Protein AF-A0A1M5UA21-F1 (afdb_monomer)

Mean predicted aligned error: 9.52 Å

Solvent-accessible surface area (backbone atoms only — not comparable to full-atom values): 10397 Å² total; per-residue (Å²): 130,60,75,65,62,56,34,34,47,42,36,53,50,19,53,53,44,30,52,51,17,54,54,45,29,54,56,16,50,50,45,31,53,52,51,43,71,77,32,61,85,93,70,48,60,71,84,58,24,84,15,47,61,53,28,54,53,18,52,53,42,33,53,51,15,54,53,40,31,54,54,16,49,76,72,66,44,67,98,79,66,94,46,72,70,58,56,59,50,51,70,68,36,68,67,51,49,48,49,51,52,52,54,50,50,50,47,46,40,56,64,42,35,68,39,60,48,29,50,53,47,43,54,66,56,52,73,40,90,90,45,45,90,78,56,63,89,63,48,39,59,31,52,41,45,20,52,50,44,32,50,47,47,64,75,68,47,66,89,86,52,87,79,56,62,66,60,41,46,53,51,20,47,55,50,20,54,52,48,48,44,45,41,46,69,72,53,55,40,83,72,130

Secondary structure (DSSP, 8-state):
--HHHHHHHHHHHHHHHHHHHHHHHHHHHHHHHHHHHHS-TTS--GGG-TTHHHHHHHHHHHHHHHHHHHHHHHTT--S----HHHHHHHHH-HHHHHHHHHHHHHHHIIIIIIIIIHHHHHHHHHSSTTTTTTS-TTHHHHHHHHHHHHHHHHHHS-TTS---HHHHHHHHHHHHHHHHHIIIIIS-----

Foldseek 3Di:
DPPQVVLLVLQVVLVVLLVVLVVLLVVLVVQLVVQQVVDDVVPRDSLLGPSPVSNVVSVVSNVVSVVSNVVSVVVPHDDPQPDPVNVVVCCVDPVNVVVVVVVVLVCCLVPPQLHPVLVVVLCVQCVDPPRNVVDDSCVSQLVSQLVSQLVCCVVPPDPPDDRPSVVSNVVSNVVSVVVCCCVCPVSVHPRD

pLDDT: mean 82.36, std 11.08, range [51.75, 96.88]

Radius of gyration: 21.62 Å; Cα contacts (8 Å, |Δi|>4): 152; chains: 1; bounding box: 50×52×58 Å

Organism: NCBI:txid1121316

Sequence (192 aa):
MEKQTLRRADLVMSIVLLSIAVFVFVISLELMIRTLSLTNPANAIWYRSSGLVPMIVSVLLAICSVSLFFKAWNDGARFDFFTKEKIAYFFTCREFKVAISIIGWL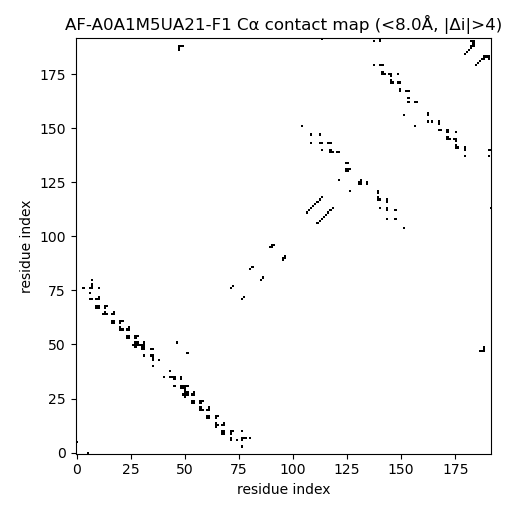AIYIFILLGPMEKIIYDALYNVDGISWIIPYYLPYILMTFIFLFVFMIVFSDRGKRKNWITSAIISLSVSLIVAYLFGDVAMIILP

Structure (mmCIF, N/CA/C/O backbone):
data_AF-A0A1M5UA21-F1
#
_entry.id   AF-A0A1M5UA21-F1
#
loop_
_atom_site.group_PDB
_atom_site.id
_atom_site.type_symbol
_atom_site.label_atom_id
_atom_site.label_alt_id
_atom_site.label_comp_id
_atom_site.label_asym_id
_atom_site.label_entity_id
_atom_site.label_seq_id
_atom_site.pdbx_PDB_ins_code
_atom_site.Cartn_x
_atom_site.Cartn_y
_atom_site.Cartn_z
_atom_site.occupancy
_atom_site.B_iso_or_equiv
_atom_site.auth_seq_id
_atom_site.auth_comp_id
_atom_site.auth_asym_id
_atom_site.auth_atom_id
_atom_site.pdbx_PDB_model_num
ATOM 1 N N . MET A 1 1 ? -12.892 10.805 26.387 1.00 52.22 1 MET A N 1
ATOM 2 C CA . MET A 1 1 ? -13.931 9.878 25.884 1.00 52.22 1 MET A CA 1
ATOM 3 C C . MET A 1 1 ? -14.272 8.892 26.984 1.00 52.22 1 MET A C 1
ATOM 5 O O . MET A 1 1 ? -13.370 8.440 27.678 1.00 52.22 1 MET A O 1
ATOM 9 N N . GLU A 1 2 ? -15.551 8.596 27.177 1.00 56.19 2 GLU A N 1
ATOM 10 C CA . GLU A 1 2 ? -16.020 7.629 28.172 1.00 56.19 2 GLU A CA 1
ATOM 11 C C . GLU A 1 2 ? -15.550 6.209 27.792 1.00 56.19 2 GLU A C 1
ATOM 13 O O . GLU A 1 2 ? -15.669 5.813 26.635 1.00 56.19 2 GLU A O 1
ATOM 18 N N . LYS A 1 3 ? -14.986 5.425 28.727 1.00 61.75 3 LYS A N 1
ATOM 19 C CA . LYS A 1 3 ? -14.372 4.106 28.421 1.00 61.75 3 LYS A CA 1
ATOM 20 C C . LYS A 1 3 ? -15.308 3.153 27.664 1.00 61.75 3 LYS A C 1
ATOM 22 O O . LYS A 1 3 ? -14.843 2.334 26.876 1.00 61.75 3 LYS A O 1
ATOM 27 N N . GLN 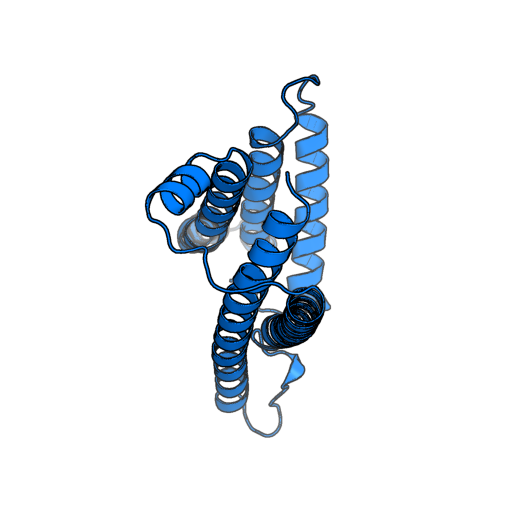A 1 4 ? -16.617 3.264 27.887 1.00 64.88 4 GLN A N 1
ATOM 28 C CA . GLN A 1 4 ? -17.608 2.456 27.183 1.00 64.88 4 GLN A CA 1
ATOM 29 C C . GLN A 1 4 ? -17.695 2.808 25.692 1.00 64.88 4 GLN A C 1
ATOM 31 O O . GLN A 1 4 ? -17.738 1.901 24.865 1.00 64.88 4 GLN A O 1
ATOM 36 N N . THR A 1 5 ? -17.682 4.089 25.312 1.00 67.50 5 THR A N 1
ATOM 37 C CA . THR A 1 5 ? -17.812 4.481 23.897 1.00 67.50 5 THR A CA 1
ATOM 38 C C . THR A 1 5 ? -16.608 4.046 23.066 1.00 67.50 5 THR A C 1
ATOM 40 O O . THR A 1 5 ? -16.788 3.644 21.919 1.00 67.50 5 THR A O 1
ATOM 43 N N . LEU A 1 6 ? -15.415 4.017 23.669 1.00 70.88 6 LEU A N 1
ATOM 44 C CA . LEU A 1 6 ? -14.194 3.502 23.043 1.00 70.88 6 LEU A CA 1
ATOM 45 C C . LEU A 1 6 ? -14.321 2.010 22.672 1.00 70.88 6 LEU A C 1
ATOM 47 O O . LEU A 1 6 ? -14.096 1.628 21.532 1.00 70.88 6 LEU A O 1
ATOM 51 N N . ARG A 1 7 ? -14.788 1.175 23.607 1.00 78.94 7 ARG A N 1
ATOM 52 C CA . ARG A 1 7 ? -14.934 -0.284 23.412 1.00 78.94 7 ARG A CA 1
ATOM 53 C C . ARG A 1 7 ? -15.979 -0.646 22.363 1.00 78.94 7 ARG A C 1
ATOM 55 O O . ARG A 1 7 ? -15.851 -1.624 21.637 1.00 78.94 7 ARG A O 1
ATOM 62 N N . ARG A 1 8 ? -17.044 0.151 22.290 1.00 77.38 8 ARG A N 1
ATOM 63 C CA . ARG A 1 8 ? -18.091 -0.010 21.278 1.00 77.38 8 ARG A CA 1
ATOM 64 C C . ARG A 1 8 ? -17.584 0.363 19.879 1.00 77.38 8 ARG A C 1
ATOM 66 O O . ARG A 1 8 ? -17.954 -0.305 18.918 1.00 77.38 8 ARG A O 1
ATOM 73 N N . ALA A 1 9 ? -16.707 1.363 19.768 1.00 80.12 9 ALA A N 1
ATOM 74 C CA . ALA A 1 9 ? -16.030 1.676 18.511 1.00 80.12 9 ALA A CA 1
ATOM 75 C C . ALA A 1 9 ? -15.099 0.534 18.066 1.00 80.12 9 ALA A C 1
ATOM 77 O O . ALA A 1 9 ? -15.143 0.160 16.897 1.00 80.12 9 ALA A O 1
ATOM 78 N N . ASP A 1 10 ? -14.351 -0.082 18.990 1.00 83.31 10 ASP A N 1
ATOM 79 C CA . ASP A 1 10 ? -13.506 -1.250 18.691 1.00 83.31 10 ASP A CA 1
ATOM 80 C C . ASP A 1 10 ? -14.324 -2.428 18.135 1.00 83.31 10 ASP A C 1
ATOM 82 O O . ASP A 1 10 ? -13.906 -3.073 17.173 1.00 83.31 10 ASP A O 1
ATOM 86 N N . LEU A 1 11 ? -15.528 -2.669 18.675 1.00 86.69 11 LEU A N 1
ATOM 87 C CA . LEU A 1 11 ? -16.436 -3.704 18.172 1.00 86.69 11 LEU A CA 1
ATOM 88 C C . LEU A 1 11 ? -16.837 -3.444 16.710 1.00 86.69 11 LEU A C 1
ATOM 90 O O . LEU A 1 11 ? -16.730 -4.336 15.872 1.00 86.69 11 LEU A O 1
ATOM 94 N N . VAL A 1 12 ? -17.254 -2.221 16.375 1.00 85.50 12 VAL A N 1
ATOM 95 C CA . VAL A 1 12 ? -17.625 -1.864 14.993 1.00 85.50 12 VAL A CA 1
ATOM 96 C C . VAL A 1 12 ? -16.411 -1.939 14.068 1.00 85.50 12 VAL A C 1
ATOM 98 O O . VAL A 1 12 ? -16.493 -2.535 12.994 1.00 85.50 12 VAL A O 1
ATOM 101 N N . MET A 1 13 ? -15.271 -1.397 14.500 1.00 86.62 13 MET A N 1
ATOM 102 C CA . MET A 1 13 ? -14.029 -1.441 13.733 1.00 86.62 13 MET A CA 1
ATOM 103 C C . MET A 1 13 ? -13.585 -2.874 13.456 1.00 86.62 13 MET A C 1
ATOM 105 O O . MET A 1 13 ? -13.162 -3.154 12.343 1.00 86.62 13 MET A O 1
ATOM 109 N N . SER A 1 14 ? -13.749 -3.797 14.405 1.00 92.06 14 SER A N 1
ATOM 110 C CA . SER A 1 14 ? -13.437 -5.212 14.191 1.00 92.06 14 SER A CA 1
ATOM 111 C C . SER A 1 14 ? -14.354 -5.897 13.168 1.00 92.06 14 SER A C 1
ATOM 113 O O . SER A 1 14 ? -13.934 -6.809 12.466 1.00 92.06 14 SER A O 1
ATOM 115 N N . ILE A 1 15 ? -15.599 -5.459 12.999 1.00 91.38 15 ILE A N 1
ATOM 116 C CA . ILE A 1 15 ? -16.470 -6.022 11.955 1.00 91.38 15 ILE A CA 1
ATOM 117 C C . ILE A 1 15 ? -16.074 -5.473 10.586 1.00 91.38 15 ILE A C 1
ATOM 119 O O . ILE A 1 15 ? -15.963 -6.227 9.617 1.00 91.38 15 ILE A O 1
ATOM 123 N N . VAL A 1 16 ? -15.822 -4.164 10.510 1.00 90.75 16 VAL A N 1
ATOM 124 C CA . VAL A 1 16 ? -15.380 -3.503 9.275 1.00 90.75 16 VAL A CA 1
ATOM 125 C C . VAL A 1 16 ? -14.036 -4.072 8.822 1.00 90.75 16 VAL A C 1
ATOM 127 O O . VAL A 1 16 ? -13.888 -4.454 7.663 1.00 90.75 16 VAL A O 1
ATOM 130 N N . LEU A 1 17 ? -13.077 -4.188 9.741 1.00 93.38 17 LEU A N 1
ATOM 131 C CA . LEU A 1 17 ? -11.742 -4.704 9.461 1.00 93.38 17 LEU A CA 1
ATOM 132 C C . LEU A 1 17 ? -11.793 -6.174 9.025 1.00 93.38 17 LEU A C 1
ATOM 134 O O . LEU A 1 17 ? -11.130 -6.530 8.054 1.00 93.38 17 LEU A O 1
ATOM 138 N N . LEU A 1 18 ? -12.626 -7.006 9.663 1.00 96.19 18 LEU A N 1
ATOM 139 C CA . LEU A 1 18 ? -12.818 -8.402 9.261 1.00 96.19 18 LEU A CA 1
ATOM 140 C C . LEU A 1 18 ? -13.425 -8.501 7.856 1.00 96.19 18 LEU A C 1
ATOM 142 O O . LEU A 1 18 ? -12.961 -9.297 7.046 1.00 96.19 18 LEU A O 1
ATOM 146 N N . SER A 1 19 ? -14.418 -7.664 7.547 1.00 94.81 19 SER A N 1
ATOM 147 C CA . SER A 1 19 ? -15.047 -7.626 6.220 1.00 94.81 19 SER A CA 1
ATOM 148 C C . SER A 1 19 ? -14.039 -7.249 5.130 1.00 94.81 19 SER A C 1
ATOM 150 O O . SER A 1 19 ? -13.968 -7.912 4.097 1.00 94.81 19 SER A O 1
ATOM 152 N N . ILE A 1 20 ? -13.209 -6.229 5.381 1.00 93.81 20 ILE A N 1
ATOM 153 C CA . ILE A 1 20 ? -12.133 -5.819 4.467 1.00 93.81 20 ILE A CA 1
ATOM 154 C C . ILE A 1 20 ? -11.094 -6.934 4.323 1.00 93.81 20 ILE A C 1
ATOM 156 O O . ILE A 1 20 ? -10.676 -7.234 3.209 1.00 93.81 20 ILE A O 1
ATOM 160 N N . ALA A 1 21 ? -10.694 -7.575 5.423 1.00 96.25 21 ALA A N 1
ATOM 161 C CA . ALA A 1 21 ? -9.727 -8.666 5.401 1.00 96.25 21 ALA A CA 1
ATOM 162 C C . ALA A 1 21 ? -10.217 -9.842 4.543 1.00 96.25 21 ALA A C 1
ATOM 164 O O . ALA A 1 21 ? -9.484 -10.308 3.676 1.00 96.25 21 ALA A O 1
ATOM 165 N N . VAL A 1 22 ? -11.471 -10.271 4.712 1.00 96.88 22 VAL A N 1
ATOM 166 C CA . VAL A 1 22 ? -12.069 -11.337 3.891 1.00 96.88 22 VAL A CA 1
ATOM 167 C C . VAL A 1 22 ? -12.130 -10.928 2.419 1.00 96.88 22 VAL A C 1
ATOM 169 O O . VAL A 1 22 ? -11.744 -11.708 1.553 1.00 96.88 22 VAL A O 1
ATOM 172 N N . PHE A 1 23 ? -12.557 -9.700 2.121 1.00 96.25 23 PHE A N 1
ATOM 173 C CA . PHE A 1 23 ? -12.610 -9.197 0.749 1.00 96.25 23 PHE A CA 1
ATOM 174 C C . PHE A 1 23 ? -11.231 -9.205 0.071 1.00 96.25 23 PHE A C 1
ATOM 176 O O . PHE A 1 23 ? -11.080 -9.737 -1.029 1.00 96.25 23 PHE A O 1
ATOM 183 N N . VAL A 1 24 ? -10.207 -8.677 0.750 1.00 93.81 24 VAL A N 1
ATOM 184 C CA . VAL A 1 24 ? -8.826 -8.679 0.248 1.00 93.81 24 VAL A CA 1
ATOM 185 C C . VAL A 1 24 ? -8.316 -10.107 0.083 1.00 93.81 24 VAL A C 1
ATOM 187 O O . VAL A 1 24 ? -7.697 -10.398 -0.937 1.00 93.81 24 VAL A O 1
ATOM 190 N N . PHE A 1 25 ? -8.602 -11.012 1.022 1.00 96.25 25 PHE A N 1
ATOM 191 C CA . PHE A 1 25 ? -8.208 -12.418 0.926 1.00 96.25 25 PHE A CA 1
ATOM 192 C C . PHE A 1 25 ? -8.762 -13.074 -0.344 1.00 96.25 25 PHE A C 1
ATOM 194 O O . PHE A 1 25 ? -8.010 -13.713 -1.074 1.00 96.25 25 PHE A O 1
ATOM 201 N N . VAL A 1 26 ? -10.049 -12.864 -0.647 1.00 96.06 26 VAL A N 1
ATOM 202 C CA . VAL A 1 26 ? -10.701 -13.427 -1.842 1.00 96.06 26 VAL A CA 1
ATOM 203 C C . VAL A 1 26 ? -10.046 -12.914 -3.125 1.00 96.06 26 VAL A C 1
ATOM 205 O O . VAL A 1 26 ? -9.665 -13.721 -3.970 1.00 96.06 26 VAL A O 1
ATOM 208 N N . ILE A 1 27 ? -9.838 -11.598 -3.248 1.00 93.31 27 ILE A N 1
ATOM 209 C CA . ILE A 1 27 ? -9.165 -11.010 -4.421 1.00 93.31 27 ILE A CA 1
ATOM 210 C C . ILE A 1 27 ? -7.738 -11.548 -4.559 1.00 93.31 27 ILE A C 1
ATOM 212 O O . ILE A 1 27 ? -7.285 -11.889 -5.649 1.00 93.31 27 ILE A O 1
ATOM 216 N N . SER A 1 28 ? -7.020 -11.646 -3.445 1.00 92.62 28 SER A N 1
ATOM 217 C CA . SER A 1 28 ? -5.630 -12.107 -3.422 1.00 92.62 28 SER A CA 1
ATOM 218 C C . SER A 1 28 ? -5.507 -13.575 -3.829 1.00 92.62 28 SER A C 1
ATOM 220 O O . SER A 1 28 ? -4.596 -13.947 -4.571 1.00 92.62 28 SER A O 1
ATOM 222 N N . LEU A 1 29 ? -6.451 -14.403 -3.380 1.00 92.31 29 LEU A N 1
ATOM 223 C CA . LEU A 1 29 ? -6.552 -15.808 -3.748 1.00 92.31 29 LEU A CA 1
ATOM 224 C C . LEU A 1 29 ? -6.882 -15.955 -5.238 1.00 92.31 29 LEU A C 1
ATOM 226 O O . LEU A 1 29 ? -6.257 -16.765 -5.921 1.00 92.31 29 LEU A O 1
ATOM 230 N N . GLU A 1 30 ? -7.782 -15.127 -5.770 1.00 91.12 30 GLU A N 1
ATOM 231 C CA . GLU A 1 30 ? -8.077 -15.091 -7.203 1.00 91.12 30 GLU A CA 1
ATOM 232 C C . GLU A 1 30 ? -6.832 -14.732 -8.036 1.00 91.12 30 GLU A C 1
ATOM 234 O O . GLU A 1 30 ? -6.523 -15.419 -9.012 1.00 91.12 30 GLU A O 1
ATOM 239 N N . LEU A 1 31 ? -6.069 -13.710 -7.631 1.00 86.19 31 LEU A N 1
ATOM 240 C CA . LEU A 1 31 ? -4.809 -13.326 -8.285 1.00 86.19 31 LEU A CA 1
ATOM 241 C C . LEU A 1 31 ? -3.775 -14.460 -8.261 1.00 86.19 31 LEU A C 1
ATOM 243 O O . LEU A 1 31 ? -3.076 -14.698 -9.250 1.00 86.19 31 LEU A O 1
ATOM 247 N N . MET A 1 32 ? -3.700 -15.196 -7.152 1.00 85.75 32 MET A N 1
ATOM 248 C CA . MET A 1 32 ? -2.817 -16.350 -7.033 1.00 85.75 32 MET A CA 1
ATOM 249 C C . MET A 1 32 ? -3.231 -17.486 -7.964 1.00 85.75 32 MET A C 1
ATOM 251 O O . MET A 1 32 ? -2.394 -17.954 -8.734 1.00 85.75 32 MET A O 1
ATOM 255 N N . ILE A 1 33 ? -4.506 -17.877 -7.971 1.00 85.12 33 ILE A N 1
ATOM 256 C CA . ILE A 1 33 ? -5.006 -18.922 -8.874 1.00 85.12 33 ILE A CA 1
ATOM 257 C C . ILE A 1 33 ? -4.769 -18.534 -10.336 1.00 85.12 33 ILE A C 1
ATOM 259 O O . ILE A 1 33 ? -4.281 -19.359 -11.109 1.00 85.12 33 ILE A O 1
ATOM 263 N N . ARG A 1 34 ? -5.032 -17.275 -10.712 1.00 83.12 34 ARG A N 1
ATOM 264 C CA . ARG A 1 34 ? -4.761 -16.767 -12.067 1.00 83.12 34 ARG A CA 1
ATOM 265 C C . ARG A 1 34 ? -3.286 -16.932 -12.439 1.00 83.12 34 ARG A C 1
ATOM 267 O O . ARG A 1 34 ? -2.989 -17.475 -13.501 1.00 83.12 34 ARG A O 1
ATOM 274 N N . THR A 1 35 ? -2.369 -16.560 -11.546 1.00 77.25 35 THR A N 1
ATOM 275 C CA . THR A 1 35 ? -0.919 -16.702 -11.771 1.00 77.25 35 THR A CA 1
ATOM 276 C C . THR A 1 35 ? -0.504 -18.167 -11.963 1.00 77.25 35 THR A C 1
ATOM 278 O O . THR A 1 35 ? 0.272 -18.477 -12.868 1.00 77.25 35 THR A O 1
ATOM 281 N N . LEU A 1 36 ? -1.056 -19.089 -11.165 1.00 77.00 36 LEU A N 1
ATOM 282 C CA . LEU A 1 36 ? -0.793 -20.524 -11.317 1.00 77.00 36 LEU A CA 1
ATOM 283 C C . LEU A 1 36 ? -1.373 -21.083 -12.624 1.00 77.00 36 LEU A C 1
ATOM 285 O O . LEU A 1 36 ? -0.735 -21.918 -13.253 1.00 77.00 36 LEU A O 1
ATOM 289 N N . SER A 1 37 ? -2.552 -20.616 -13.045 1.00 76.06 37 SER A N 1
ATOM 290 C CA . SER A 1 37 ? -3.229 -21.106 -14.256 1.00 76.06 37 SER A CA 1
ATOM 291 C C . SER A 1 37 ? -2.559 -20.675 -15.565 1.00 76.06 37 SER A C 1
ATOM 293 O O . SER A 1 37 ? -2.653 -21.383 -16.562 1.00 76.06 37 SER A O 1
ATOM 295 N N . LEU A 1 38 ? -1.874 -19.527 -15.564 1.00 70.56 38 LEU A N 1
ATOM 296 C CA . LEU A 1 38 ? -1.179 -18.980 -16.735 1.00 70.56 38 LEU A CA 1
ATOM 297 C C . LEU A 1 38 ? 0.233 -19.553 -16.916 1.00 70.56 38 LEU A C 1
ATOM 299 O O . LEU A 1 38 ? 0.859 -19.336 -17.953 1.00 70.56 38 LEU A O 1
ATOM 303 N N . THR A 1 39 ? 0.747 -20.275 -15.920 1.00 65.50 39 THR A N 1
ATOM 304 C CA . THR A 1 39 ? 2.099 -20.833 -15.945 1.00 65.50 39 THR A CA 1
ATOM 305 C C . THR A 1 39 ? 2.040 -22.326 -16.268 1.00 65.50 39 THR A C 1
ATOM 307 O O . THR A 1 39 ? 1.199 -23.044 -15.734 1.00 65.50 39 THR A O 1
ATOM 310 N N . ASN A 1 40 ? 2.948 -22.825 -17.117 1.00 65.56 40 ASN A N 1
ATOM 311 C CA . ASN A 1 40 ? 3.081 -24.268 -17.351 1.00 65.56 40 ASN A CA 1
ATOM 312 C C . ASN A 1 40 ? 3.224 -25.014 -16.006 1.00 65.56 40 ASN A C 1
ATOM 314 O O . ASN A 1 40 ? 4.019 -24.574 -15.171 1.00 65.56 40 ASN A O 1
ATOM 318 N N . PRO A 1 41 ? 2.542 -26.156 -15.794 1.00 63.12 41 PRO A N 1
ATOM 319 C CA . PRO A 1 41 ? 2.494 -26.839 -14.496 1.00 63.12 41 PRO A CA 1
ATOM 320 C C . PRO A 1 41 ? 3.871 -27.273 -13.967 1.00 63.12 41 PRO A C 1
ATOM 322 O O . PRO A 1 41 ? 4.049 -27.400 -12.762 1.00 63.12 41 PRO A O 1
ATOM 325 N N . ALA A 1 42 ? 4.867 -27.434 -14.845 1.00 63.06 42 ALA A N 1
ATOM 326 C CA . ALA A 1 42 ? 6.251 -27.729 -14.465 1.00 63.06 42 ALA A CA 1
ATOM 327 C C . ALA A 1 42 ? 7.012 -26.528 -13.858 1.00 63.06 42 ALA A C 1
ATOM 329 O O . ALA A 1 42 ? 7.973 -26.732 -13.125 1.00 63.06 42 ALA A O 1
ATOM 330 N N . ASN A 1 43 ? 6.580 -25.290 -14.133 1.00 64.44 43 ASN A N 1
ATOM 331 C CA . ASN A 1 43 ? 7.243 -24.046 -13.717 1.00 64.44 43 ASN A CA 1
ATOM 332 C C . ASN A 1 43 ? 6.320 -23.129 -12.892 1.00 64.44 43 ASN A C 1
ATOM 334 O O . ASN A 1 43 ? 6.622 -21.948 -12.718 1.00 64.44 43 ASN A O 1
ATOM 338 N N . ALA A 1 44 ? 5.179 -23.633 -12.412 1.00 66.31 44 ALA A N 1
ATOM 339 C CA . ALA A 1 44 ? 4.209 -22.851 -11.653 1.00 66.31 44 ALA A CA 1
ATOM 340 C C . ALA A 1 44 ? 4.739 -22.546 -10.241 1.00 66.31 44 ALA A C 1
ATOM 342 O O . ALA A 1 44 ? 4.587 -23.326 -9.300 1.00 66.31 44 ALA A O 1
ATOM 343 N N . ILE A 1 45 ? 5.383 -21.389 -10.092 1.00 74.44 45 ILE A N 1
ATOM 344 C CA . ILE A 1 45 ? 5.962 -20.940 -8.826 1.00 74.44 45 ILE A CA 1
ATOM 345 C C . ILE A 1 45 ? 4.924 -20.116 -8.053 1.00 74.44 45 ILE A C 1
ATOM 347 O O . ILE A 1 45 ? 4.778 -18.912 -8.261 1.00 74.44 45 ILE A O 1
ATOM 351 N N . TRP A 1 46 ? 4.215 -20.762 -7.126 1.00 71.62 46 TRP A N 1
ATOM 352 C CA . TRP A 1 46 ? 3.133 -20.140 -6.349 1.00 71.62 46 TRP A CA 1
ATOM 353 C C . TRP A 1 46 ? 3.572 -18.926 -5.517 1.00 71.62 46 TRP A C 1
ATOM 355 O O . TRP A 1 46 ? 2.797 -17.986 -5.338 1.00 71.62 46 TRP A O 1
ATOM 365 N N . TYR A 1 47 ? 4.822 -18.910 -5.045 1.00 74.81 47 TYR A N 1
ATOM 366 C CA . TYR A 1 47 ? 5.333 -17.838 -4.189 1.00 74.81 47 TYR A CA 1
ATOM 367 C C . TYR A 1 47 ? 5.743 -16.565 -4.948 1.00 74.81 47 TYR A C 1
ATOM 369 O O . TYR A 1 47 ? 6.010 -15.551 -4.312 1.00 74.81 47 TYR A O 1
ATOM 377 N N . ARG A 1 48 ? 5.769 -16.588 -6.289 1.00 72.56 48 ARG A N 1
ATOM 378 C CA . ARG A 1 48 ? 5.970 -15.388 -7.129 1.00 72.56 48 ARG A CA 1
ATOM 379 C C . ARG A 1 48 ? 4.669 -14.652 -7.453 1.00 72.56 48 ARG A C 1
ATOM 381 O O . ARG A 1 48 ? 4.687 -13.639 -8.144 1.00 72.56 48 ARG A O 1
ATOM 388 N N . SER A 1 49 ? 3.531 -15.161 -6.984 1.00 79.00 49 SER A N 1
ATOM 389 C CA . SER A 1 49 ? 2.244 -14.501 -7.181 1.00 79.00 49 SER A CA 1
ATOM 390 C C . SER A 1 49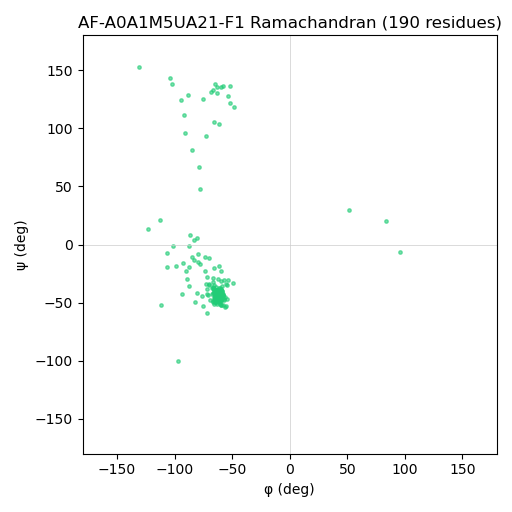 ? 2.205 -13.141 -6.482 1.00 79.00 49 SER A C 1
ATOM 392 O O . SER A 1 49 ? 2.442 -13.047 -5.275 1.00 79.00 49 SER A O 1
ATOM 394 N N . SER A 1 50 ? 1.777 -12.109 -7.212 1.00 78.75 50 SER A N 1
ATOM 395 C CA . SER A 1 50 ? 1.486 -10.779 -6.659 1.00 78.75 50 SER A CA 1
ATOM 396 C C . SER A 1 50 ? 0.366 -10.802 -5.607 1.00 78.75 50 SER A C 1
ATOM 398 O O . SER A 1 50 ? 0.276 -9.897 -4.780 1.00 78.75 50 SER A O 1
ATOM 400 N N . GLY A 1 51 ? -0.452 -11.861 -5.582 1.00 84.81 51 GLY A N 1
ATOM 401 C CA . GLY A 1 51 ? -1.487 -12.089 -4.574 1.00 84.81 51 GLY A CA 1
ATOM 402 C C . GLY A 1 51 ? -0.976 -12.655 -3.243 1.00 84.81 51 GLY A C 1
ATOM 403 O O . GLY A 1 51 ? -1.697 -12.588 -2.251 1.00 84.81 51 GLY A O 1
ATOM 404 N N . LEU A 1 52 ? 0.255 -13.181 -3.160 1.00 85.81 52 LEU A N 1
ATOM 405 C CA . LEU A 1 52 ? 0.752 -13.826 -1.934 1.00 85.81 52 LEU A CA 1
ATOM 406 C C . LEU A 1 52 ? 0.842 -12.849 -0.753 1.00 85.81 52 LEU A C 1
ATOM 408 O O . LEU A 1 52 ? 0.332 -13.136 0.330 1.00 85.81 52 LEU A O 1
ATOM 412 N N . VAL A 1 53 ? 1.491 -11.698 -0.952 1.00 86.50 53 VA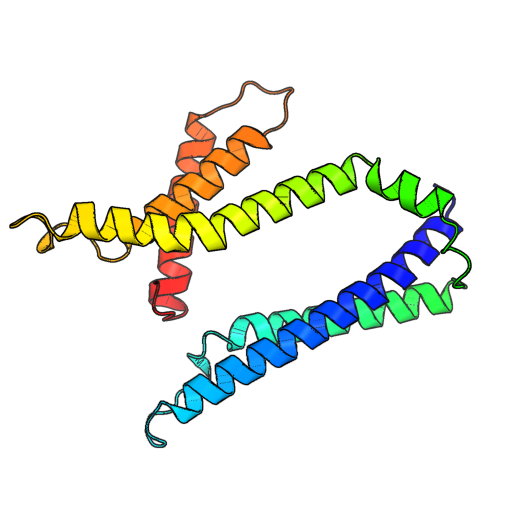L A N 1
ATOM 413 C CA . VAL A 1 53 ? 1.706 -10.717 0.123 1.00 86.50 53 VAL A CA 1
ATOM 414 C C . VAL A 1 53 ? 0.372 -10.151 0.632 1.00 86.50 53 VAL A C 1
ATOM 416 O O . VAL A 1 53 ? 0.141 -10.211 1.844 1.00 86.50 53 VAL A O 1
ATOM 419 N N . PRO A 1 54 ? -0.549 -9.682 -0.235 1.00 89.75 54 PRO A N 1
ATOM 420 C CA . PRO A 1 54 ? -1.871 -9.240 0.205 1.00 89.75 54 PRO A CA 1
ATOM 421 C C . PRO A 1 54 ? -2.667 -10.334 0.930 1.00 89.75 54 PRO A C 1
ATOM 423 O O . PRO A 1 54 ? -3.327 -10.047 1.930 1.00 89.75 54 PRO A O 1
ATOM 426 N N . MET A 1 55 ? -2.537 -11.597 0.507 1.00 92.00 55 MET A N 1
ATOM 427 C CA . MET A 1 55 ? -3.167 -12.729 1.187 1.00 92.00 55 MET A CA 1
ATOM 428 C C . MET A 1 55 ? -2.636 -12.893 2.618 1.00 92.00 55 MET A C 1
ATOM 430 O O . MET A 1 55 ? -3.431 -12.944 3.555 1.00 92.00 55 MET A O 1
ATOM 434 N N . ILE A 1 56 ? -1.314 -12.898 2.825 1.00 91.38 56 ILE A N 1
ATOM 435 C CA . ILE A 1 56 ? -0.714 -13.008 4.169 1.00 91.38 56 ILE A CA 1
ATOM 436 C C . ILE A 1 56 ? -1.168 -11.850 5.065 1.00 91.38 56 ILE A C 1
ATOM 438 O O . ILE A 1 56 ? -1.611 -12.073 6.193 1.00 91.38 56 ILE A O 1
ATOM 442 N N . VAL A 1 57 ? -1.108 -10.615 4.557 1.00 91.81 57 VAL A N 1
ATOM 443 C CA . VAL A 1 57 ? -1.540 -9.422 5.302 1.00 91.81 57 VAL A CA 1
ATOM 444 C C . VAL A 1 57 ? -3.017 -9.525 5.681 1.00 91.81 57 VAL A C 1
ATOM 446 O O . VAL A 1 57 ? -3.376 -9.230 6.820 1.00 91.81 57 VAL A O 1
ATOM 449 N N . SER A 1 58 ? -3.874 -9.997 4.775 1.00 95.88 58 SER A N 1
ATOM 450 C CA . SER A 1 58 ? -5.302 -10.164 5.055 1.00 95.88 58 SER A CA 1
ATOM 451 C C . SER A 1 58 ? -5.582 -11.196 6.156 1.00 95.88 58 SER A C 1
ATOM 453 O O . SER A 1 58 ? -6.432 -10.951 7.009 1.00 95.88 58 SER A O 1
ATOM 455 N N . VAL A 1 59 ? -4.814 -12.291 6.228 1.00 96.00 59 VAL A N 1
ATOM 456 C CA . VAL A 1 59 ? -4.919 -13.281 7.317 1.00 96.00 59 VAL A CA 1
ATOM 457 C C . VAL A 1 59 ? -4.516 -12.666 8.657 1.00 96.00 59 VAL A C 1
ATOM 459 O O . VAL A 1 59 ? -5.232 -12.817 9.646 1.00 96.00 59 VAL A O 1
ATOM 462 N N . LEU A 1 60 ? -3.407 -11.923 8.699 1.00 95.81 60 LEU A N 1
ATOM 463 C CA . LEU A 1 60 ? -2.969 -11.230 9.916 1.00 95.81 60 LEU A CA 1
ATOM 464 C C . LEU A 1 60 ? -3.995 -10.184 10.376 1.00 95.81 60 LEU A C 1
ATOM 466 O O . LEU A 1 60 ? -4.287 -10.087 11.571 1.00 95.81 60 LEU A O 1
ATOM 470 N N . LEU A 1 61 ? -4.586 -9.440 9.436 1.00 94.31 61 LEU A N 1
ATOM 471 C CA . LEU A 1 61 ? -5.667 -8.501 9.728 1.00 94.31 61 LEU A CA 1
ATOM 472 C C . LEU A 1 61 ? -6.906 -9.217 10.257 1.00 94.31 61 LEU A C 1
ATOM 474 O O . LEU A 1 61 ? -7.482 -8.744 11.231 1.00 94.31 61 LEU A O 1
ATOM 478 N N . ALA A 1 62 ? -7.286 -10.365 9.692 1.00 96.56 62 ALA A N 1
ATOM 479 C CA . ALA A 1 62 ? -8.404 -11.158 10.193 1.00 96.56 62 ALA A CA 1
ATOM 480 C C . ALA A 1 62 ? -8.163 -11.619 11.639 1.00 96.56 62 ALA A C 1
ATOM 482 O O . ALA A 1 62 ? -9.041 -11.447 12.482 1.00 96.56 62 ALA A O 1
ATOM 483 N N . ILE A 1 63 ? -6.962 -12.112 11.963 1.00 96.06 63 ILE A N 1
ATOM 484 C CA . ILE A 1 63 ? -6.591 -12.511 13.333 1.00 96.06 63 ILE A CA 1
ATOM 485 C C . ILE A 1 63 ? -6.679 -11.316 14.292 1.00 96.06 63 ILE A C 1
ATOM 487 O O . ILE A 1 63 ? -7.288 -11.414 15.361 1.00 96.06 63 ILE A O 1
ATOM 491 N N . CYS A 1 64 ? -6.110 -10.171 13.907 1.00 94.25 64 CYS A N 1
ATOM 492 C CA . CYS A 1 64 ? -6.188 -8.930 14.681 1.00 94.25 64 CYS A CA 1
ATOM 493 C C . CYS A 1 64 ? -7.646 -8.505 14.911 1.00 94.25 64 CYS A C 1
ATOM 495 O O . CYS A 1 64 ? -8.048 -8.189 16.031 1.00 94.25 64 CYS A O 1
ATOM 497 N N . SER A 1 65 ? -8.461 -8.584 13.863 1.00 95.06 65 SER A N 1
ATOM 498 C CA . SER A 1 65 ? -9.873 -8.233 13.891 1.00 95.06 65 SER A CA 1
ATOM 499 C C . SER A 1 65 ? -10.674 -9.116 14.837 1.00 95.06 65 SER A C 1
ATOM 501 O O . SER A 1 65 ? -11.420 -8.622 15.676 1.00 95.06 65 SER A O 1
ATOM 503 N N . VAL A 1 66 ? -10.472 -10.429 14.759 1.00 95.44 66 VAL A N 1
ATOM 504 C CA . VAL A 1 66 ? -11.108 -11.401 15.651 1.00 95.44 66 VAL A CA 1
ATOM 505 C C . VAL A 1 66 ? -10.689 -11.154 17.104 1.00 95.44 66 VAL A C 1
ATOM 507 O O . VAL A 1 66 ? -11.524 -11.174 18.007 1.00 95.44 66 VAL A O 1
ATOM 510 N N . SER A 1 67 ? -9.415 -10.833 17.333 1.00 93.44 67 SER A N 1
ATOM 511 C CA . SER A 1 67 ? -8.887 -10.529 18.668 1.00 93.44 67 SER A CA 1
ATOM 512 C C . SER A 1 67 ? -9.516 -9.259 19.257 1.00 93.44 67 SER A C 1
ATOM 514 O O . SER A 1 67 ? -9.894 -9.236 20.431 1.00 93.44 67 SER A O 1
ATOM 516 N N . LEU A 1 68 ? -9.681 -8.213 18.438 1.00 91.69 68 LEU A N 1
ATOM 517 C CA . LEU A 1 68 ? -10.380 -6.981 18.814 1.00 91.69 68 LEU A CA 1
ATOM 518 C C . LEU A 1 68 ? -11.860 -7.232 19.105 1.00 91.69 68 LEU A C 1
ATOM 520 O O . LEU A 1 68 ? -12.370 -6.735 20.108 1.00 91.69 68 LEU A O 1
ATOM 524 N N . PHE A 1 69 ? -12.524 -8.041 18.278 1.00 92.44 69 PHE A N 1
ATOM 525 C CA . PHE A 1 69 ? -13.927 -8.393 18.465 1.00 92.44 69 PHE A CA 1
ATOM 526 C C . PHE A 1 69 ? -14.149 -9.085 19.811 1.00 92.44 69 PHE A C 1
ATOM 528 O O . PHE A 1 69 ? -14.969 -8.631 20.609 1.00 92.44 69 PHE A O 1
ATOM 535 N N . PHE A 1 70 ? -13.381 -10.139 20.108 1.00 92.00 70 PHE A N 1
ATOM 536 C CA . PHE A 1 70 ? -13.518 -10.870 21.368 1.00 92.00 70 PHE A CA 1
ATOM 537 C C . PHE A 1 70 ? -13.196 -10.002 22.581 1.00 92.00 70 PHE A C 1
ATOM 539 O O . PHE A 1 70 ? -13.903 -10.066 23.587 1.00 92.00 70 PHE A O 1
ATOM 546 N N . LYS A 1 71 ? -12.175 -9.145 22.489 1.00 90.38 71 LYS A N 1
ATOM 547 C CA . LYS A 1 71 ? -11.848 -8.203 23.561 1.00 90.38 71 LYS A CA 1
ATOM 548 C C . LYS A 1 71 ? -12.994 -7.220 23.819 1.00 90.38 71 LYS A C 1
ATOM 550 O O . LYS A 1 71 ? -13.383 -7.040 24.969 1.00 90.38 71 LYS A O 1
ATOM 555 N N . ALA A 1 72 ? -13.562 -6.625 22.771 1.00 87.69 72 ALA A N 1
ATOM 556 C CA . ALA A 1 72 ? -14.670 -5.679 22.890 1.00 87.69 72 ALA A CA 1
ATOM 557 C C . ALA A 1 72 ? -15.960 -6.346 23.399 1.00 87.69 72 ALA A C 1
ATOM 559 O O . ALA A 1 72 ? -16.686 -5.760 24.207 1.00 87.69 72 ALA A O 1
ATOM 560 N N . TRP A 1 73 ? -16.223 -7.581 22.959 1.00 87.25 73 TRP A N 1
ATOM 561 C CA . TRP A 1 73 ? -17.366 -8.379 23.394 1.00 87.25 73 TRP A CA 1
ATOM 562 C C . TRP A 1 73 ? -17.282 -8.738 24.880 1.00 87.25 73 TRP A C 1
ATOM 564 O O . TRP A 1 73 ? -18.223 -8.480 25.632 1.00 87.25 73 TRP A O 1
ATOM 574 N N . ASN A 1 74 ? -16.130 -9.251 25.324 1.00 86.88 74 ASN A N 1
ATOM 575 C CA . ASN A 1 74 ? -15.888 -9.591 26.729 1.00 86.88 74 ASN A CA 1
ATOM 576 C C . ASN A 1 74 ? -15.971 -8.361 27.646 1.00 86.88 74 ASN A C 1
ATOM 578 O O . ASN A 1 74 ? -16.395 -8.466 28.793 1.00 86.88 74 ASN A O 1
ATOM 582 N N . ASP A 1 75 ? -15.635 -7.182 27.124 1.00 85.00 75 ASP A N 1
ATOM 583 C CA . ASP A 1 75 ? -15.717 -5.904 27.833 1.00 85.00 75 ASP A CA 1
ATOM 584 C C . ASP A 1 75 ? -17.135 -5.283 27.864 1.00 85.00 75 ASP A C 1
ATOM 586 O O . ASP A 1 75 ? -17.304 -4.156 28.354 1.00 85.00 75 ASP A O 1
ATOM 590 N N . GLY A 1 76 ? -18.156 -5.996 27.366 1.00 83.06 76 GLY A N 1
ATOM 591 C CA . GLY A 1 76 ? -19.572 -5.626 27.473 1.00 83.06 76 GLY A CA 1
ATOM 592 C C . GLY A 1 76 ? -20.073 -4.636 26.415 1.00 83.06 76 GLY A C 1
ATOM 593 O O . GLY A 1 76 ? -21.090 -3.968 26.630 1.00 83.06 76 GLY A O 1
ATOM 594 N N . ALA A 1 77 ? -19.379 -4.495 25.282 1.00 78.94 77 ALA A N 1
ATOM 595 C CA . ALA A 1 77 ? -19.851 -3.663 24.177 1.00 78.94 77 ALA A CA 1
ATOM 596 C C . ALA A 1 77 ? -21.155 -4.220 23.564 1.00 78.94 77 ALA A C 1
ATOM 598 O O . ALA A 1 77 ? -21.297 -5.422 23.364 1.00 78.94 77 ALA A O 1
ATOM 599 N N . ARG A 1 78 ? -22.116 -3.340 23.243 1.00 77.44 78 ARG A N 1
ATOM 600 C CA . ARG A 1 78 ? -23.388 -3.683 22.574 1.00 77.44 78 ARG A CA 1
ATOM 601 C C . ARG A 1 78 ? -23.653 -2.750 21.385 1.00 77.44 78 ARG A C 1
ATOM 603 O O . ARG A 1 78 ? -23.201 -1.601 21.391 1.00 77.44 78 ARG A O 1
ATOM 610 N N . PHE A 1 79 ? -24.398 -3.235 20.388 1.00 67.56 79 PHE A N 1
ATOM 611 C CA . PHE A 1 79 ? -24.711 -2.536 19.129 1.00 67.56 79 PHE A CA 1
ATOM 612 C C . PHE A 1 79 ? -25.825 -1.482 19.263 1.00 67.56 79 PHE A C 1
ATOM 614 O O . PHE A 1 79 ? -26.886 -1.624 18.673 1.00 67.56 79 PHE A O 1
ATOM 621 N N . ASP A 1 80 ? -25.579 -0.404 20.007 1.00 66.69 80 ASP A N 1
ATOM 622 C CA . ASP A 1 80 ? -26.583 0.657 20.249 1.00 66.69 80 ASP A CA 1
ATOM 623 C C . ASP A 1 80 ? -26.219 2.011 19.585 1.00 66.69 80 ASP A C 1
ATOM 625 O O . ASP A 1 80 ? -26.625 3.085 20.024 1.00 66.69 80 ASP A O 1
ATOM 629 N N . PHE A 1 81 ? -25.355 1.989 18.556 1.00 59.25 81 PHE A N 1
ATOM 630 C CA . PHE A 1 81 ? -24.645 3.180 18.043 1.00 59.25 81 PHE A CA 1
ATOM 631 C C . PHE A 1 81 ? -25.114 3.742 16.701 1.00 59.25 81 PHE A C 1
ATOM 633 O O . PHE A 1 81 ? -24.653 4.821 16.327 1.00 59.25 81 PHE A O 1
ATOM 640 N N . PHE A 1 82 ? -26.022 3.078 15.982 1.00 62.06 82 PHE A N 1
ATOM 641 C CA . PHE A 1 82 ? -26.499 3.543 14.671 1.00 62.06 82 PHE A CA 1
ATOM 642 C C . PHE A 1 82 ? -27.536 4.678 14.784 1.00 62.06 82 PHE A C 1
ATOM 644 O O . PHE A 1 82 ? -28.585 4.656 14.148 1.00 62.06 82 PHE 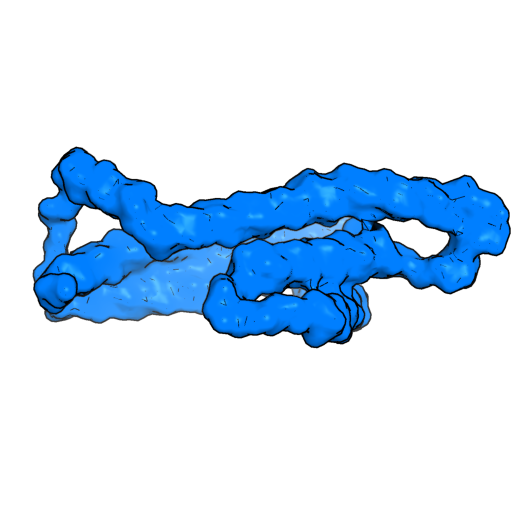A O 1
ATOM 651 N N . THR A 1 83 ? -27.250 5.697 15.595 1.00 69.12 83 THR A N 1
ATOM 652 C CA . THR A 1 83 ? -28.017 6.948 15.617 1.00 69.12 83 THR A CA 1
ATOM 653 C C . THR A 1 83 ? -27.422 7.905 14.585 1.00 69.12 83 THR A C 1
ATOM 655 O O . THR A 1 83 ? -26.209 8.136 14.568 1.00 69.12 83 THR A O 1
ATOM 658 N N . LYS A 1 84 ? -28.265 8.460 13.705 1.00 70.75 84 LYS A N 1
ATOM 659 C CA . LYS A 1 84 ? -27.832 9.306 12.578 1.00 70.75 84 LYS A CA 1
ATOM 660 C C . LYS A 1 84 ? -26.969 10.494 13.020 1.00 70.75 84 LYS A C 1
ATOM 662 O O . LYS A 1 84 ? -26.026 10.841 12.310 1.00 70.75 84 LYS A O 1
ATOM 667 N N . GLU A 1 85 ? -27.222 11.075 14.198 1.00 75.12 85 GLU A N 1
ATOM 668 C CA . GLU A 1 85 ? -26.450 12.231 14.676 1.00 75.12 85 GLU A CA 1
ATOM 669 C C . GLU A 1 85 ? -24.984 11.878 14.985 1.00 75.12 85 GLU A C 1
ATOM 671 O O . GLU A 1 85 ? -24.076 12.660 14.697 1.00 75.12 85 GLU A O 1
ATOM 676 N N . LYS A 1 86 ? -24.718 10.678 15.520 1.00 69.50 86 LYS A N 1
ATOM 677 C CA . LYS A 1 86 ? -23.355 10.240 15.875 1.00 69.50 86 LYS A CA 1
ATOM 678 C C . LYS A 1 86 ? -22.513 9.916 14.644 1.00 69.50 86 LYS A C 1
ATOM 680 O O . LYS A 1 86 ? -21.314 10.185 14.634 1.00 69.50 86 LYS A O 1
ATOM 685 N N . ILE A 1 87 ? -23.149 9.392 13.596 1.00 70.50 87 ILE A N 1
ATOM 686 C CA . ILE A 1 87 ? -22.498 9.139 12.306 1.00 70.50 87 ILE A CA 1
ATOM 687 C C . ILE A 1 87 ? -22.065 10.469 11.680 1.00 70.50 87 ILE A C 1
ATOM 689 O O . ILE A 1 87 ? -20.915 10.603 11.275 1.00 70.50 87 ILE A O 1
ATOM 693 N N . ALA A 1 88 ? -22.934 11.484 11.675 1.00 72.94 88 ALA A N 1
ATOM 694 C CA . ALA A 1 88 ? -22.590 12.807 11.147 1.00 72.94 88 ALA A CA 1
ATOM 695 C C . ALA A 1 88 ? -21.419 13.465 11.908 1.00 72.94 88 ALA A C 1
ATOM 697 O O . ALA A 1 88 ? -20.541 14.085 11.299 1.00 72.94 88 ALA A O 1
ATOM 698 N N . TYR A 1 89 ? -21.352 13.276 13.231 1.00 74.06 89 TYR A N 1
ATOM 699 C CA . TYR A 1 89 ? -20.227 13.758 14.036 1.00 74.06 89 TYR A CA 1
ATOM 700 C C . TYR A 1 89 ? -18.903 13.075 13.657 1.00 74.06 89 TYR A C 1
ATOM 702 O O . TYR A 1 89 ? -17.877 13.747 13.543 1.00 74.06 89 TYR A O 1
ATOM 710 N N . PHE A 1 90 ? -18.929 11.770 13.369 1.00 70.12 90 PHE A N 1
ATOM 711 C CA . PHE A 1 90 ? -17.748 11.003 12.961 1.00 70.12 90 PHE A CA 1
ATOM 712 C C . PHE A 1 90 ? -17.091 11.555 11.683 1.00 70.12 90 PHE A C 1
ATOM 714 O O . PHE A 1 90 ? -15.871 11.703 11.633 1.00 70.12 90 PHE A O 1
ATOM 721 N N . PHE A 1 91 ? -17.887 11.977 10.691 1.00 71.94 91 PHE A N 1
ATOM 722 C CA . PHE A 1 91 ? -17.379 12.621 9.467 1.00 71.94 91 PHE A CA 1
ATOM 723 C C . PHE A 1 91 ? -16.723 13.990 9.713 1.00 71.94 91 PHE A C 1
ATOM 725 O O . PHE A 1 91 ? -15.938 14.479 8.896 1.00 71.94 91 PHE A O 1
ATOM 732 N N . THR A 1 92 ? -17.023 14.626 10.845 1.00 81.00 92 THR A N 1
ATOM 733 C CA . THR A 1 92 ? -16.479 15.943 11.192 1.00 81.00 92 THR A CA 1
ATOM 734 C C . THR A 1 92 ? -15.137 15.838 11.923 1.00 81.00 92 THR A C 1
ATOM 736 O O . THR A 1 92 ? -14.359 16.799 11.906 1.00 81.00 92 THR A O 1
ATOM 739 N N . CYS A 1 93 ? -14.817 14.671 12.494 1.00 82.44 93 CYS A N 1
ATOM 740 C CA . CYS A 1 93 ? -13.578 14.432 13.225 1.00 82.44 93 CYS A CA 1
ATOM 741 C C . CYS A 1 93 ? -12.331 14.683 12.365 1.00 82.44 93 CYS A C 1
ATOM 743 O O . CYS A 1 93 ? -12.221 14.248 11.216 1.00 82.44 93 CYS A O 1
ATOM 745 N N . ARG A 1 94 ? -11.343 15.366 12.957 1.00 82.12 94 ARG A N 1
ATOM 746 C CA . ARG A 1 94 ? -10.068 15.681 12.296 1.00 82.12 94 ARG A CA 1
ATOM 747 C C . ARG A 1 94 ? -9.340 14.416 11.844 1.00 82.12 94 ARG A C 1
ATOM 749 O O . ARG A 1 94 ? -8.818 14.392 10.737 1.00 82.12 94 ARG A O 1
ATOM 756 N N . GLU A 1 95 ? -9.326 13.387 12.683 1.00 82.06 95 GLU A N 1
ATOM 757 C CA . GLU A 1 95 ? -8.672 12.102 12.404 1.00 82.06 95 GLU A CA 1
ATOM 758 C C . GLU A 1 95 ? -9.273 11.435 11.168 1.00 82.06 95 GLU A C 1
ATOM 760 O O . GLU A 1 95 ? -8.543 11.003 10.281 1.00 82.06 95 GLU A O 1
ATOM 765 N N . PHE A 1 96 ? -10.603 11.446 11.058 1.00 81.12 96 PHE A N 1
ATOM 766 C CA . PHE A 1 96 ? -11.307 10.885 9.914 1.00 81.12 96 PHE A CA 1
ATOM 767 C C . PHE A 1 96 ? -11.004 11.652 8.619 1.00 81.12 96 PHE A C 1
ATOM 769 O O . PHE A 1 96 ? -10.721 11.047 7.588 1.00 81.12 96 PHE A O 1
ATOM 776 N N . LYS A 1 97 ? -10.957 12.991 8.671 1.00 84.06 97 LYS A N 1
ATOM 777 C CA . LYS A 1 97 ? -10.552 13.818 7.518 1.00 84.06 97 LYS A CA 1
ATOM 778 C C . LYS A 1 97 ? -9.104 13.564 7.095 1.00 84.06 97 LYS A C 1
ATOM 780 O O . LYS A 1 97 ? -8.814 13.540 5.902 1.00 84.06 97 LYS A O 1
ATOM 785 N N . VAL A 1 98 ? -8.198 13.369 8.055 1.00 86.50 98 VAL A N 1
ATOM 786 C CA . VAL A 1 98 ? -6.805 12.995 7.766 1.00 86.50 98 VAL A CA 1
ATOM 787 C C . VAL A 1 98 ? -6.753 11.610 7.125 1.00 86.50 98 VAL A C 1
ATOM 789 O O . VAL A 1 98 ? -6.089 11.462 6.106 1.00 86.50 98 VAL A O 1
ATOM 792 N N . ALA A 1 99 ? -7.497 10.631 7.645 1.00 84.38 99 ALA A N 1
ATOM 793 C CA . ALA A 1 99 ? -7.574 9.294 7.062 1.00 84.38 99 ALA A CA 1
ATOM 794 C C . ALA A 1 99 ? -8.097 9.331 5.618 1.00 84.38 99 ALA A C 1
ATOM 796 O O . ALA A 1 99 ? -7.462 8.758 4.738 1.00 84.38 99 ALA A O 1
ATOM 797 N N . ILE A 1 100 ? -9.179 10.071 5.344 1.00 88.44 100 ILE A N 1
ATOM 798 C CA . ILE A 1 100 ? -9.672 10.285 3.973 1.00 88.44 100 ILE A CA 1
ATOM 799 C C . ILE A 1 100 ? -8.592 10.915 3.094 1.00 88.44 100 ILE A C 1
ATOM 801 O O . ILE A 1 100 ? -8.405 10.482 1.963 1.00 88.44 100 ILE A O 1
ATOM 805 N N . SER A 1 101 ? -7.871 11.918 3.599 1.00 89.75 101 SER A N 1
ATOM 806 C CA . SER A 1 101 ? -6.807 12.582 2.842 1.00 89.75 101 SER A CA 1
ATOM 807 C C . SER A 1 101 ? -5.666 11.619 2.489 1.00 89.75 101 SER A C 1
ATOM 809 O O . SER A 1 101 ? -5.213 11.589 1.348 1.00 89.75 101 SER A O 1
ATOM 811 N N . ILE A 1 102 ? -5.247 10.770 3.435 1.00 89.25 102 ILE A N 1
ATOM 812 C CA . ILE A 1 102 ? -4.218 9.743 3.213 1.00 89.25 102 ILE A CA 1
ATOM 813 C C . ILE A 1 102 ? -4.711 8.685 2.217 1.00 89.25 102 ILE A C 1
ATOM 815 O O . ILE A 1 102 ? -3.994 8.364 1.273 1.00 89.25 102 ILE A O 1
ATOM 819 N N . ILE A 1 103 ? -5.933 8.170 2.391 1.00 90.69 103 ILE A N 1
ATOM 820 C CA . ILE A 1 103 ? -6.542 7.181 1.485 1.00 90.69 103 ILE A CA 1
ATOM 821 C C . ILE A 1 103 ? -6.685 7.766 0.077 1.00 90.69 103 ILE A C 1
ATOM 823 O O . ILE A 1 103 ? -6.358 7.102 -0.902 1.00 90.69 103 ILE A O 1
ATOM 827 N N . GLY A 1 104 ? -7.121 9.021 -0.033 1.00 92.56 104 GLY A N 1
ATOM 828 C CA . GLY A 1 104 ? -7.220 9.736 -1.301 1.00 92.56 104 GLY A CA 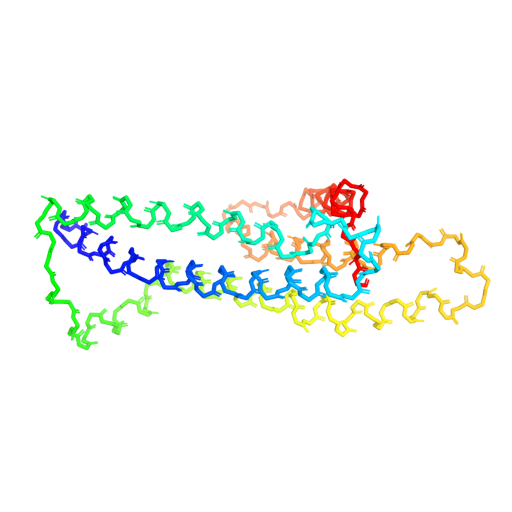1
ATOM 829 C C . GLY A 1 104 ? -5.860 9.905 -1.975 1.00 92.56 104 GLY A C 1
ATOM 830 O O . GLY A 1 104 ? -5.737 9.659 -3.171 1.00 92.56 104 GLY A O 1
ATOM 831 N N . TRP A 1 105 ? -4.817 10.250 -1.215 1.00 93.56 105 TRP A N 1
ATOM 832 C CA . TRP A 1 105 ? -3.456 10.347 -1.747 1.00 93.56 105 TRP A CA 1
ATOM 833 C C . TRP A 1 105 ? -2.908 8.989 -2.206 1.00 93.56 105 TRP A C 1
ATOM 835 O O . TRP A 1 105 ? -2.280 8.899 -3.259 1.00 93.56 105 TRP A O 1
ATOM 845 N N . LEU A 1 106 ? -3.204 7.915 -1.469 1.00 91.88 106 LEU A N 1
ATOM 846 C CA . LEU A 1 106 ? -2.856 6.551 -1.868 1.00 91.88 106 LEU A CA 1
ATOM 847 C C . LEU A 1 106 ? -3.597 6.123 -3.147 1.00 91.88 106 LEU A C 1
ATOM 849 O O . LEU A 1 106 ? -3.005 5.495 -4.019 1.00 91.88 106 LEU A O 1
ATOM 853 N N . ALA A 1 107 ? -4.870 6.495 -3.295 1.00 91.94 107 ALA A N 1
ATOM 854 C CA . ALA A 1 107 ? -5.633 6.231 -4.512 1.00 91.94 107 ALA A CA 1
ATOM 855 C C . ALA A 1 107 ? -5.052 6.985 -5.719 1.00 91.94 107 ALA A C 1
ATOM 857 O O . ALA A 1 107 ? -4.895 6.399 -6.786 1.00 91.94 107 ALA A O 1
ATOM 858 N N . ILE A 1 108 ? -4.671 8.256 -5.545 1.00 92.94 108 ILE A N 1
ATOM 859 C CA . ILE A 1 108 ? -3.972 9.040 -6.575 1.00 92.94 108 ILE A CA 1
ATOM 860 C C . ILE A 1 108 ? -2.665 8.346 -6.973 1.00 92.94 108 ILE A C 1
ATOM 862 O O . ILE A 1 108 ? -2.373 8.215 -8.159 1.00 92.94 108 ILE A O 1
ATOM 866 N N . TYR A 1 109 ? -1.901 7.846 -6.004 1.00 91.56 109 TYR A N 1
ATOM 867 C CA . TYR A 1 109 ? -0.673 7.115 -6.291 1.00 91.56 109 TYR A CA 1
ATOM 868 C C . TYR A 1 109 ? -0.905 5.870 -7.151 1.00 91.56 109 TYR A C 1
ATOM 870 O O . TYR A 1 109 ? -0.279 5.725 -8.196 1.00 91.56 109 TYR A O 1
ATOM 878 N N . ILE A 1 110 ? -1.836 5.004 -6.748 1.00 87.38 110 ILE A N 1
ATOM 879 C CA . ILE A 1 110 ? -2.084 3.728 -7.431 1.00 87.38 110 ILE A CA 1
ATOM 880 C C . ILE A 1 110 ? -2.710 3.949 -8.814 1.00 87.38 110 ILE A C 1
ATOM 882 O O . ILE A 1 110 ? -2.262 3.360 -9.791 1.00 87.38 110 ILE A O 1
ATOM 886 N N . PHE A 1 111 ? -3.743 4.790 -8.915 1.00 90.12 111 PHE A N 1
ATOM 887 C CA . PHE A 1 111 ? -4.532 4.905 -10.147 1.00 90.12 111 PHE A CA 1
ATOM 888 C C . PHE A 1 111 ? -4.022 5.961 -11.126 1.00 90.12 111 PHE A C 1
ATOM 890 O O . PHE A 1 111 ? -4.346 5.878 -12.307 1.00 90.12 111 PHE A O 1
ATOM 897 N N . ILE A 1 112 ? -3.267 6.962 -10.662 1.00 91.75 112 ILE A N 1
ATOM 898 C CA . ILE A 1 112 ? -2.784 8.063 -11.508 1.00 91.75 112 ILE A CA 1
ATOM 899 C C . ILE A 1 112 ? -1.270 7.983 -11.685 1.00 91.75 112 ILE A C 1
ATOM 901 O O . ILE A 1 112 ? -0.805 8.001 -12.822 1.00 91.75 112 ILE A O 1
ATOM 905 N N . LEU A 1 113 ? -0.499 7.887 -10.596 1.00 90.25 113 LEU A N 1
ATOM 906 C CA . LEU A 1 113 ? 0.964 7.888 -10.700 1.00 90.25 113 LEU A CA 1
ATOM 907 C C . LEU A 1 113 ? 1.479 6.571 -11.300 1.00 90.25 113 LEU A C 1
ATOM 909 O O . LEU A 1 113 ? 2.075 6.610 -12.368 1.00 90.25 113 LEU A O 1
ATOM 913 N N . LEU A 1 114 ? 1.184 5.426 -10.676 1.00 87.56 114 LEU A N 1
ATOM 914 C CA . LEU A 1 114 ? 1.621 4.099 -11.156 1.00 87.56 114 LEU A CA 1
ATOM 915 C C . LEU A 1 114 ? 0.869 3.591 -12.398 1.00 87.56 114 LEU A C 1
ATOM 917 O O . LEU A 1 114 ? 1.221 2.573 -12.976 1.00 87.56 114 LEU A O 1
ATOM 921 N N . GLY A 1 115 ? -0.219 4.253 -12.788 1.00 84.94 115 GLY A N 1
ATOM 922 C CA . GLY A 1 115 ? -0.986 3.874 -13.972 1.00 84.94 115 GLY A CA 1
ATOM 923 C C . GLY A 1 115 ? -0.586 4.716 -15.187 1.00 84.94 115 GLY A C 1
ATOM 924 O O . GLY A 1 115 ? 0.412 4.444 -15.852 1.00 84.94 115 GLY A O 1
ATOM 925 N N . PRO A 1 116 ? -1.378 5.747 -15.523 1.00 87.12 116 PRO A N 1
ATOM 926 C CA . PRO A 1 116 ? -1.168 6.533 -16.730 1.00 87.12 116 PRO A CA 1
ATOM 927 C C . PRO A 1 116 ? 0.136 7.339 -16.713 1.00 87.12 116 PRO A C 1
ATOM 929 O O . PRO A 1 116 ? 0.781 7.443 -17.752 1.00 87.12 116 PRO A O 1
ATOM 932 N N . MET A 1 117 ? 0.536 7.917 -15.575 1.00 87.94 117 MET A N 1
ATOM 933 C CA . MET A 1 117 ? 1.708 8.802 -15.537 1.00 87.94 117 MET A CA 1
ATOM 934 C C . MET A 1 117 ? 3.019 8.042 -15.701 1.00 87.94 117 MET A C 1
ATOM 936 O O . MET A 1 117 ? 3.881 8.490 -16.454 1.00 87.94 117 MET A O 1
ATOM 940 N N . GLU A 1 118 ? 3.155 6.890 -15.047 1.00 86.75 118 GLU A N 1
ATOM 941 C CA . GLU A 1 118 ? 4.301 6.000 -15.219 1.00 86.75 118 GLU A CA 1
ATOM 942 C C . GLU A 1 118 ? 4.499 5.631 -16.690 1.00 86.75 118 GLU A C 1
ATOM 944 O O . GLU A 1 118 ? 5.595 5.804 -17.221 1.00 86.75 118 GLU A O 1
ATOM 949 N N . LYS A 1 119 ? 3.417 5.253 -17.381 1.00 86.19 119 LYS A N 1
ATOM 950 C CA . LYS A 1 119 ? 3.454 4.941 -18.812 1.00 86.19 119 LYS A CA 1
ATOM 951 C C . LYS A 1 119 ? 3.868 6.138 -19.672 1.00 86.19 119 LYS A C 1
ATOM 953 O O . LYS A 1 119 ? 4.714 5.993 -20.544 1.00 86.19 119 LYS A O 1
ATOM 958 N N . ILE A 1 120 ? 3.303 7.323 -19.425 1.00 88.06 120 ILE A N 1
ATOM 959 C CA . ILE A 1 120 ? 3.662 8.546 -20.167 1.00 88.06 120 ILE A CA 1
ATOM 960 C C . ILE A 1 120 ? 5.156 8.848 -20.017 1.00 88.06 120 ILE A C 1
ATOM 962 O O . ILE A 1 120 ? 5.816 9.232 -20.979 1.00 88.06 120 ILE A O 1
ATOM 966 N N . ILE A 1 121 ? 5.692 8.678 -18.810 1.00 86.56 121 ILE A N 1
ATOM 967 C CA . ILE A 1 121 ? 7.104 8.920 -18.511 1.00 86.56 121 ILE A CA 1
ATOM 968 C C . ILE A 1 121 ? 7.974 7.851 -19.161 1.00 86.56 121 ILE A C 1
ATOM 970 O O . ILE A 1 121 ? 8.981 8.194 -19.773 1.00 86.56 121 ILE A O 1
ATOM 974 N N . TYR A 1 122 ? 7.570 6.584 -19.090 1.00 85.38 122 TYR A N 1
ATOM 975 C CA . TYR A 1 122 ? 8.240 5.500 -19.795 1.00 85.38 122 TYR A CA 1
ATOM 976 C C . TYR A 1 122 ? 8.331 5.796 -21.298 1.00 85.38 122 TYR A C 1
ATOM 978 O O . TYR A 1 122 ? 9.431 5.835 -21.847 1.00 85.38 122 TYR A O 1
ATOM 986 N N . ASP A 1 123 ? 7.207 6.117 -21.942 1.00 84.75 123 ASP A N 1
ATOM 987 C CA . ASP A 1 123 ? 7.161 6.455 -23.366 1.00 84.75 123 ASP A CA 1
ATOM 988 C C . ASP A 1 123 ? 8.034 7.686 -23.678 1.00 84.75 123 ASP A C 1
ATOM 990 O O . ASP A 1 123 ? 8.744 7.709 -24.679 1.00 84.75 123 ASP A O 1
ATOM 994 N N . ALA A 1 124 ? 8.054 8.698 -22.806 1.00 83.88 124 ALA A N 1
ATOM 995 C CA . ALA A 1 124 ? 8.876 9.892 -22.998 1.00 83.88 124 ALA A CA 1
ATOM 996 C C . ALA A 1 124 ? 10.389 9.642 -22.840 1.00 83.88 124 ALA A C 1
ATOM 998 O O . ALA A 1 124 ? 11.180 10.295 -23.516 1.00 83.88 124 ALA A O 1
ATOM 999 N N . LEU A 1 125 ? 10.805 8.735 -21.949 1.00 81.00 125 LEU A N 1
ATOM 1000 C CA . LEU A 1 125 ? 12.221 8.443 -21.680 1.00 81.00 125 LEU A CA 1
ATOM 1001 C C . LEU A 1 125 ? 12.800 7.373 -22.614 1.00 81.00 125 LEU A C 1
ATOM 1003 O O . LEU A 1 125 ? 13.967 7.472 -22.990 1.00 81.00 125 LEU A O 1
ATOM 1007 N N . TYR A 1 126 ? 12.012 6.363 -22.991 1.00 78.81 126 TYR A N 1
ATOM 1008 C CA . TYR A 1 126 ? 12.501 5.195 -23.735 1.00 78.81 126 TYR A CA 1
ATOM 1009 C C . TYR A 1 126 ? 12.268 5.251 -25.240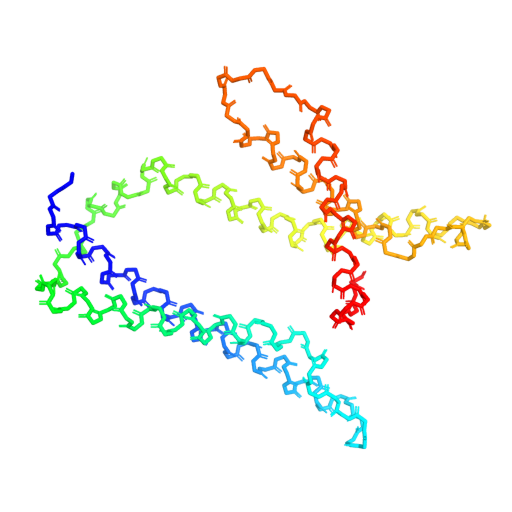 1.00 78.81 126 TYR A C 1
ATOM 1011 O O . TYR A 1 126 ? 12.959 4.548 -25.974 1.00 78.81 126 TYR A O 1
ATOM 1019 N N . ASN A 1 127 ? 11.353 6.097 -25.713 1.00 76.38 127 ASN A N 1
ATOM 1020 C CA . ASN A 1 127 ? 11.079 6.267 -27.142 1.00 76.38 127 ASN A CA 1
ATOM 1021 C C . ASN A 1 127 ? 12.015 7.300 -27.808 1.00 76.38 127 ASN A C 1
ATOM 1023 O O . ASN A 1 127 ? 11.808 7.695 -28.951 1.00 76.38 127 ASN A O 1
ATOM 1027 N N . VAL A 1 128 ? 13.038 7.770 -27.082 1.00 77.31 128 VAL A N 1
ATOM 1028 C CA . VAL A 1 128 ? 14.090 8.641 -27.616 1.00 77.31 128 VAL A CA 1
ATOM 1029 C C . VAL A 1 128 ? 15.249 7.774 -28.098 1.00 77.31 128 VAL A C 1
ATOM 1031 O O . VAL A 1 128 ? 15.962 7.155 -27.298 1.00 77.31 128 VAL A O 1
ATOM 1034 N N . ASP A 1 129 ? 15.442 7.747 -29.416 1.00 68.12 129 ASP A N 1
ATOM 1035 C CA . ASP A 1 129 ? 16.501 6.985 -30.074 1.00 68.12 129 ASP A CA 1
ATOM 1036 C C . ASP A 1 129 ? 17.878 7.291 -29.456 1.00 68.12 129 ASP A C 1
ATOM 1038 O O . ASP A 1 129 ? 18.339 8.432 -29.421 1.00 68.12 129 ASP A O 1
ATOM 1042 N N . GLY A 1 130 ? 18.545 6.246 -28.953 1.00 67.56 130 GLY A N 1
ATOM 1043 C CA . GLY A 1 130 ? 19.920 6.310 -28.446 1.00 67.56 130 GLY A CA 1
ATOM 1044 C C . GLY A 1 130 ? 20.097 6.501 -26.934 1.00 67.56 130 GLY A C 1
ATOM 1045 O O . GLY A 1 130 ? 21.233 6.391 -26.473 1.00 67.56 130 GLY A O 1
ATOM 1046 N N . ILE A 1 131 ? 19.031 6.726 -26.152 1.00 70.25 131 ILE A N 1
ATOM 1047 C CA . ILE A 1 131 ? 19.121 6.925 -24.683 1.00 70.25 131 ILE A CA 1
ATOM 1048 C C . ILE A 1 131 ? 18.615 5.700 -23.891 1.00 70.25 131 ILE A C 1
ATOM 1050 O O . ILE A 1 131 ? 18.997 5.493 -22.738 1.00 70.25 131 ILE A O 1
ATOM 1054 N N . SER A 1 132 ? 17.829 4.824 -24.522 1.00 68.50 132 SER A N 1
ATOM 1055 C CA . SER A 1 132 ? 17.169 3.681 -23.870 1.00 68.50 132 SER A CA 1
ATOM 1056 C C . SER A 1 132 ? 18.110 2.701 -23.154 1.00 68.50 132 SER A C 1
ATOM 1058 O O . SER A 1 132 ? 17.725 2.120 -22.145 1.00 68.50 132 SER A O 1
ATOM 1060 N N . TRP A 1 133 ? 19.352 2.537 -23.622 1.00 68.06 133 TRP A N 1
ATOM 1061 C CA . TRP A 1 133 ? 20.339 1.633 -23.013 1.00 68.06 133 TRP A CA 1
ATOM 1062 C C . TRP A 1 133 ? 20.998 2.196 -21.743 1.00 68.06 133 TRP A C 1
ATOM 1064 O O . TRP A 1 133 ? 21.606 1.440 -20.988 1.00 68.06 133 TRP A O 1
ATOM 1074 N N . ILE A 1 134 ? 20.895 3.508 -21.503 1.00 75.06 134 ILE A N 1
ATOM 1075 C CA . ILE A 1 134 ? 21.505 4.188 -20.347 1.00 75.06 134 ILE A CA 1
ATOM 1076 C C . ILE A 1 134 ? 20.540 4.192 -19.155 1.00 75.06 134 ILE A C 1
ATOM 1078 O O . ILE A 1 134 ? 20.965 4.212 -17.999 1.00 75.06 134 ILE A O 1
ATOM 1082 N N . ILE A 1 135 ? 19.232 4.191 -19.423 1.00 75.56 135 ILE A N 1
ATOM 1083 C CA . ILE A 1 135 ? 18.202 4.411 -18.410 1.00 75.56 135 ILE A CA 1
ATOM 1084 C C . ILE A 1 135 ? 17.710 3.058 -17.865 1.00 75.56 135 ILE A C 1
ATOM 1086 O O . ILE A 1 135 ? 17.220 2.233 -18.641 1.00 75.56 135 ILE A O 1
ATOM 1090 N N . PRO A 1 136 ? 17.760 2.815 -16.542 1.00 78.88 136 PRO A N 1
ATOM 1091 C CA . PRO A 1 136 ? 17.255 1.575 -15.953 1.00 78.88 136 PRO A CA 1
ATOM 1092 C C . PRO A 1 136 ? 15.730 1.473 -16.055 1.00 78.88 136 PRO A C 1
ATOM 1094 O O . PRO A 1 136 ? 15.049 2.412 -15.653 1.00 78.88 136 PRO A O 1
ATOM 1097 N N . TYR A 1 137 ? 15.199 0.333 -16.524 1.00 75.81 137 TYR A N 1
ATOM 1098 C CA . TYR A 1 137 ? 13.760 0.122 -16.803 1.00 75.81 137 TYR A CA 1
ATOM 1099 C C . TYR A 1 137 ? 12.827 0.544 -15.653 1.00 75.81 137 TYR A C 1
ATOM 1101 O O . TYR A 1 137 ? 11.735 1.045 -15.881 1.00 75.81 137 TYR A O 1
ATOM 1109 N N . TYR A 1 138 ? 13.281 0.397 -14.410 1.00 79.62 138 TYR A N 1
ATOM 1110 C CA . TYR A 1 138 ? 12.542 0.725 -13.189 1.00 79.62 138 TYR A CA 1
ATOM 1111 C C . TYR A 1 138 ? 12.601 2.218 -12.788 1.00 79.62 138 TYR A C 1
ATOM 1113 O O . TYR A 1 138 ? 12.108 2.595 -11.723 1.00 79.62 138 TYR A O 1
ATOM 1121 N N . LEU A 1 139 ? 13.220 3.094 -13.590 1.00 85.75 139 LEU A N 1
ATOM 1122 C CA . LEU A 1 139 ? 13.326 4.525 -13.286 1.00 85.75 139 LEU A CA 1
ATOM 1123 C C . LEU A 1 139 ? 11.953 5.226 -13.195 1.00 85.75 139 LEU A C 1
ATOM 1125 O O . LEU A 1 139 ? 11.767 5.979 -12.235 1.00 85.75 139 LEU A O 1
ATOM 1129 N N . PRO A 1 140 ? 10.983 5.002 -14.108 1.00 88.50 140 PRO A N 1
ATOM 1130 C CA . PRO A 1 140 ? 9.650 5.600 -13.998 1.00 88.50 140 PRO A CA 1
ATOM 1131 C C . PRO A 1 140 ? 8.966 5.254 -12.669 1.00 88.50 140 PRO A C 1
ATOM 1133 O O . PRO A 1 140 ? 8.505 6.160 -11.969 1.00 88.50 140 PRO A O 1
ATOM 1136 N N . TYR A 1 141 ? 9.026 3.986 -12.254 1.00 87.88 141 TYR A N 1
ATOM 1137 C CA . TYR A 1 141 ? 8.537 3.520 -10.957 1.00 87.88 141 TYR A CA 1
ATOM 1138 C C . TYR A 1 141 ? 9.189 4.255 -9.772 1.00 87.88 141 TYR A C 1
ATOM 1140 O O . TYR A 1 141 ? 8.496 4.746 -8.870 1.00 87.88 141 TYR A O 1
ATOM 1148 N N . ILE A 1 142 ? 10.526 4.381 -9.771 1.00 90.88 142 ILE A N 1
ATOM 1149 C CA . ILE A 1 142 ? 11.266 5.119 -8.730 1.00 90.88 142 ILE A CA 1
ATOM 1150 C C . ILE A 1 142 ? 10.792 6.571 -8.676 1.00 90.88 142 ILE A C 1
ATOM 1152 O O . ILE A 1 142 ? 10.537 7.089 -7.589 1.00 90.88 142 ILE A O 1
ATOM 1156 N N . LEU A 1 143 ? 10.653 7.229 -9.831 1.00 91.81 143 LEU A N 1
ATOM 1157 C CA . LEU A 1 143 ? 10.222 8.623 -9.910 1.00 91.81 143 LEU A CA 1
ATOM 1158 C C . LEU A 1 143 ? 8.802 8.803 -9.365 1.00 91.81 14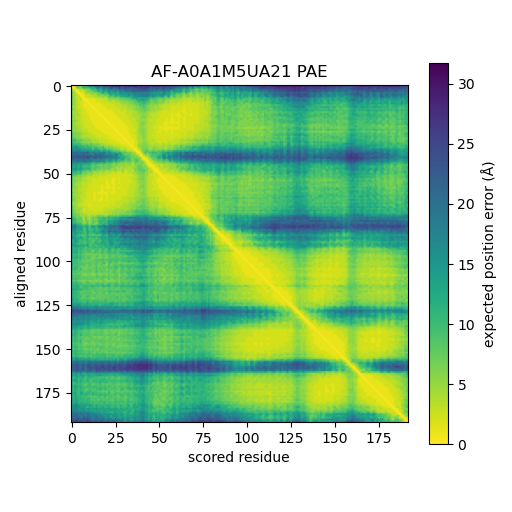3 LEU A C 1
ATOM 1160 O O . LEU A 1 143 ? 8.563 9.731 -8.594 1.00 91.81 143 LEU A O 1
ATOM 1164 N N . MET A 1 144 ? 7.869 7.912 -9.707 1.00 92.88 144 MET A N 1
ATOM 1165 C CA . MET A 1 144 ? 6.492 7.976 -9.204 1.00 92.88 144 MET A CA 1
ATOM 1166 C C . MET A 1 144 ? 6.436 7.761 -7.692 1.00 92.88 144 MET A C 1
ATOM 1168 O O . MET A 1 144 ? 5.798 8.537 -6.975 1.00 92.88 144 MET A O 1
ATOM 1172 N N . THR A 1 145 ? 7.168 6.765 -7.191 1.00 92.12 145 THR A N 1
ATOM 1173 C CA . THR A 1 145 ? 7.289 6.490 -5.753 1.00 92.12 145 THR A CA 1
ATOM 1174 C C . THR A 1 145 ? 7.921 7.672 -5.014 1.00 92.12 145 THR A C 1
ATOM 1176 O O . THR A 1 145 ? 7.444 8.080 -3.953 1.00 92.12 145 THR A O 1
ATOM 1179 N N . PHE A 1 146 ? 8.964 8.275 -5.590 1.00 94.62 146 PHE A N 1
ATOM 1180 C CA . PHE A 1 146 ? 9.614 9.466 -5.055 1.00 94.62 146 PHE A CA 1
ATOM 1181 C C . PHE A 1 146 ? 8.643 10.645 -4.965 1.00 94.62 146 PHE A C 1
ATOM 1183 O O . PHE A 1 146 ? 8.521 11.239 -3.896 1.00 94.62 146 PHE A O 1
ATOM 1190 N N . ILE A 1 147 ? 7.925 10.968 -6.048 1.00 93.69 147 ILE A N 1
ATOM 1191 C CA . ILE A 1 147 ? 6.953 12.072 -6.074 1.00 93.69 147 ILE A CA 1
ATOM 1192 C C . ILE A 1 147 ? 5.871 11.842 -5.020 1.00 93.69 147 ILE A C 1
ATOM 1194 O O . ILE A 1 147 ? 5.551 12.757 -4.257 1.00 93.69 147 ILE A O 1
ATOM 1198 N N . PHE A 1 148 ? 5.345 10.619 -4.934 1.00 94.38 148 PHE A N 1
ATOM 1199 C CA . PHE A 1 148 ? 4.350 10.250 -3.936 1.00 94.38 148 PHE A CA 1
ATOM 1200 C C . PHE A 1 148 ? 4.833 10.511 -2.506 1.00 94.38 148 PHE A C 1
ATOM 1202 O O . PHE A 1 148 ? 4.154 11.218 -1.755 1.00 94.38 148 PHE A O 1
ATOM 1209 N N . LEU A 1 149 ? 6.002 9.977 -2.136 1.00 92.81 149 LEU A N 1
ATOM 1210 C CA . LEU A 1 149 ? 6.570 10.113 -0.792 1.00 92.81 149 LEU A CA 1
ATOM 1211 C C . LEU A 1 149 ? 6.958 11.558 -0.480 1.00 92.81 149 LEU A C 1
ATOM 1213 O O . LEU A 1 149 ? 6.675 12.058 0.609 1.00 92.81 149 LEU A O 1
ATOM 1217 N N . PHE A 1 150 ? 7.550 12.250 -1.450 1.00 93.50 150 PHE A N 1
ATOM 1218 C CA . PHE A 1 150 ? 8.009 13.619 -1.288 1.00 93.50 150 PHE A CA 1
ATOM 1219 C C . PHE A 1 150 ? 6.838 14.565 -1.043 1.00 93.50 150 PHE A C 1
ATOM 1221 O O . PHE A 1 150 ? 6.840 15.317 -0.065 1.00 93.50 150 PHE A O 1
ATOM 1228 N N . VAL A 1 151 ? 5.798 14.487 -1.879 1.00 92.00 151 VAL A N 1
ATOM 1229 C CA . VAL A 1 151 ? 4.579 15.284 -1.708 1.00 92.00 151 VAL A CA 1
ATOM 1230 C C . VAL A 1 151 ? 3.861 14.890 -0.422 1.00 92.00 151 VAL A C 1
ATOM 1232 O O . VAL A 1 151 ? 3.429 15.780 0.309 1.00 92.00 151 VAL A O 1
ATOM 1235 N N . PHE A 1 152 ? 3.794 13.599 -0.082 1.00 90.38 152 PHE A N 1
ATOM 1236 C CA . PHE A 1 152 ? 3.195 13.147 1.173 1.00 90.38 152 PHE A CA 1
ATOM 1237 C C . PHE A 1 152 ? 3.892 13.770 2.386 1.00 90.38 152 PHE A C 1
ATOM 1239 O O . PHE A 1 152 ? 3.252 14.418 3.214 1.00 90.38 152 PHE A O 1
ATOM 1246 N N . MET A 1 153 ? 5.219 13.663 2.462 1.00 88.56 153 MET A N 1
ATOM 1247 C CA . MET A 1 153 ? 5.996 14.278 3.535 1.00 88.56 153 MET A CA 1
ATOM 1248 C C . MET A 1 153 ? 5.832 15.795 3.541 1.00 88.56 153 MET A C 1
ATOM 1250 O O . MET A 1 153 ? 5.742 16.396 4.599 1.00 88.56 153 MET A O 1
ATOM 1254 N N . ILE A 1 154 ? 5.753 16.445 2.384 1.00 88.25 154 ILE A N 1
ATOM 1255 C CA . ILE A 1 154 ? 5.541 17.891 2.302 1.00 88.25 154 ILE A CA 1
ATOM 1256 C C . ILE A 1 154 ? 4.156 18.281 2.823 1.00 88.25 154 ILE A C 1
ATOM 1258 O O . ILE A 1 154 ? 4.044 19.228 3.599 1.00 88.25 154 ILE A O 1
ATOM 1262 N N . VAL A 1 155 ? 3.092 17.614 2.398 1.00 86.81 155 VAL A N 1
ATOM 1263 C CA . VAL A 1 155 ? 1.715 17.985 2.754 1.00 86.81 155 VAL A CA 1
ATOM 1264 C C . VAL A 1 155 ? 1.417 17.665 4.219 1.00 86.81 155 VAL A C 1
ATOM 1266 O O . VAL A 1 155 ? 0.762 18.460 4.896 1.00 86.81 155 VAL A O 1
ATOM 1269 N N . PHE A 1 156 ? 1.932 16.541 4.720 1.00 84.12 156 PHE A N 1
ATOM 1270 C CA . PHE A 1 156 ? 1.659 16.045 6.069 1.00 84.12 156 PHE A CA 1
ATOM 1271 C C . PHE A 1 156 ? 2.779 16.319 7.087 1.00 84.12 156 PHE A C 1
ATOM 1273 O O . PHE A 1 156 ? 2.606 15.996 8.262 1.00 84.12 156 PHE A O 1
ATOM 1280 N N . SER A 1 157 ? 3.896 16.947 6.693 1.00 78.50 157 SER A N 1
ATOM 1281 C CA . SER A 1 157 ? 4.921 17.407 7.643 1.00 78.50 157 SER A CA 1
ATOM 1282 C C . SER A 1 157 ? 4.321 18.404 8.626 1.00 78.50 157 SER A C 1
ATOM 1284 O O . SER A 1 157 ? 3.602 19.333 8.251 1.00 78.50 157 SER A O 1
ATOM 1286 N N . ASP A 1 158 ? 4.674 18.216 9.894 1.00 68.81 158 ASP A N 1
ATOM 1287 C CA . ASP A 1 158 ? 4.158 18.972 11.023 1.00 68.81 158 ASP A CA 1
ATOM 1288 C C . ASP A 1 158 ? 4.314 20.488 10.808 1.00 68.81 158 ASP A C 1
ATOM 1290 O O . ASP A 1 158 ? 5.397 20.977 10.472 1.00 68.81 158 ASP A O 1
ATOM 1294 N N . ARG A 1 159 ? 3.220 21.244 10.972 1.00 59.16 159 ARG A N 1
ATOM 1295 C CA . ARG A 1 159 ? 3.136 22.658 10.547 1.00 59.16 159 ARG A CA 1
ATOM 1296 C C . ARG A 1 159 ? 3.989 23.611 11.396 1.00 59.16 159 ARG A C 1
ATOM 1298 O O . ARG A 1 159 ? 4.140 24.770 11.026 1.00 59.16 159 ARG A O 1
ATOM 1305 N N . GLY A 1 160 ? 4.506 23.144 12.535 1.00 57.81 160 GLY A N 1
ATOM 1306 C CA . GLY A 1 160 ? 5.232 23.961 13.513 1.00 57.81 160 GLY A CA 1
ATOM 1307 C C . GLY A 1 160 ? 6.754 24.001 13.346 1.00 57.81 160 GLY A C 1
ATOM 1308 O O . GLY A 1 160 ? 7.395 24.880 13.916 1.00 57.81 160 GLY A O 1
ATOM 1309 N N . LYS A 1 161 ? 7.359 23.088 12.576 1.00 57.69 161 LYS A N 1
ATOM 1310 C CA . LYS A 1 161 ? 8.812 23.082 12.329 1.00 57.69 161 LYS A CA 1
ATOM 1311 C C . LYS A 1 161 ? 9.095 23.606 10.925 1.00 57.69 161 LYS A C 1
ATOM 1313 O O . LYS A 1 161 ? 8.340 23.325 9.997 1.00 57.69 161 LYS A O 1
ATOM 1318 N N . ARG A 1 162 ? 10.190 24.364 10.759 1.00 57.12 162 ARG A N 1
ATOM 1319 C CA . ARG A 1 162 ? 10.691 24.751 9.430 1.00 57.12 162 ARG A CA 1
ATOM 1320 C C . ARG A 1 162 ? 10.749 23.492 8.572 1.00 57.12 162 ARG A C 1
ATOM 1322 O O . ARG A 1 162 ? 11.412 22.518 8.917 1.00 57.12 162 ARG A O 1
ATOM 1329 N N . LYS A 1 163 ? 9.982 23.512 7.490 1.00 63.75 163 LYS A N 1
ATOM 1330 C CA . LYS A 1 163 ? 9.848 22.398 6.565 1.00 63.75 163 LYS A CA 1
ATOM 1331 C C . LYS A 1 163 ? 11.199 22.200 5.887 1.00 63.75 163 LYS A C 1
ATOM 1333 O O . LYS A 1 163 ? 11.593 23.019 5.064 1.00 63.75 163 LYS A O 1
ATOM 1338 N N . ASN A 1 164 ? 11.936 21.162 6.265 1.00 78.88 164 ASN A N 1
ATOM 1339 C CA . ASN A 1 164 ? 13.233 20.860 5.666 1.00 78.88 164 ASN A CA 1
ATOM 1340 C C . ASN A 1 164 ? 13.012 20.044 4.388 1.00 78.88 164 ASN A C 1
ATOM 1342 O O . ASN A 1 164 ? 13.122 18.821 4.390 1.00 78.88 164 ASN A O 1
ATOM 1346 N N . TRP A 1 165 ? 12.687 20.736 3.292 1.00 84.62 165 TRP A N 1
ATOM 1347 C CA . TRP A 1 165 ? 12.413 20.129 1.980 1.00 84.62 165 TRP A CA 1
ATOM 1348 C C . TRP A 1 165 ? 13.561 19.231 1.505 1.00 84.62 165 TRP A C 1
ATOM 1350 O O . TRP A 1 165 ? 13.314 18.183 0.921 1.00 84.62 165 TRP A O 1
AT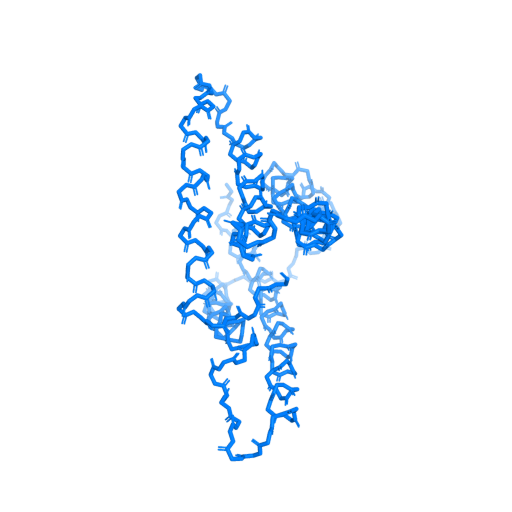OM 1360 N N . ILE A 1 166 ? 14.806 19.598 1.826 1.00 85.75 166 ILE A N 1
ATOM 1361 C CA . ILE A 1 166 ? 16.004 18.817 1.495 1.00 85.75 166 ILE A CA 1
ATOM 1362 C C . ILE A 1 166 ? 15.984 17.459 2.205 1.00 85.75 166 ILE A C 1
ATOM 1364 O O . ILE A 1 166 ? 16.198 16.430 1.575 1.00 85.75 166 ILE A O 1
ATOM 1368 N N . THR A 1 167 ? 15.676 17.433 3.504 1.00 86.38 167 THR A N 1
ATOM 1369 C CA . THR A 1 167 ? 15.590 16.182 4.269 1.00 86.38 167 THR A CA 1
ATOM 1370 C C . THR A 1 167 ? 14.474 15.291 3.730 1.00 86.38 167 THR A C 1
ATOM 1372 O O . THR A 1 167 ? 14.689 14.097 3.549 1.00 86.38 167 THR A O 1
ATOM 1375 N N . SER A 1 168 ? 13.314 15.867 3.399 1.00 88.81 168 SER A N 1
ATOM 1376 C CA . SER A 1 168 ? 12.222 15.119 2.768 1.00 88.81 168 SER A CA 1
ATOM 1377 C C . SER A 1 168 ? 12.615 14.561 1.400 1.00 88.81 168 SER A C 1
ATOM 1379 O O . SER A 1 168 ? 12.269 13.422 1.104 1.00 88.81 168 SER A O 1
ATOM 1381 N N . ALA A 1 169 ? 13.354 15.319 0.582 1.00 91.19 169 ALA A N 1
ATOM 1382 C CA . ALA A 1 169 ? 13.839 14.854 -0.718 1.00 91.19 169 ALA A CA 1
ATOM 1383 C C . ALA A 1 169 ? 14.812 13.680 -0.559 1.00 91.19 169 ALA A C 1
ATOM 1385 O O . ALA A 1 169 ? 14.628 12.645 -1.190 1.00 91.19 169 ALA A O 1
ATOM 1386 N N . ILE A 1 170 ? 15.794 13.802 0.336 1.00 92.56 170 ILE A N 1
ATOM 1387 C CA . ILE A 1 170 ? 16.778 12.742 0.587 1.00 92.56 170 ILE A CA 1
ATOM 1388 C C . ILE A 1 170 ? 16.085 11.473 1.090 1.00 92.56 170 ILE A C 1
ATOM 1390 O O . ILE A 1 170 ? 16.330 10.395 0.559 1.00 92.56 170 ILE A O 1
ATOM 1394 N N . ILE A 1 171 ? 15.187 11.589 2.074 1.00 91.69 171 ILE A N 1
ATOM 1395 C CA . ILE A 1 171 ? 14.461 10.431 2.615 1.00 91.69 171 ILE A CA 1
ATOM 1396 C C . ILE A 1 171 ? 13.599 9.785 1.532 1.00 91.69 171 ILE A C 1
ATOM 1398 O O . ILE A 1 171 ? 13.652 8.572 1.361 1.00 91.69 171 ILE A O 1
ATOM 1402 N N . SER A 1 172 ? 12.834 10.579 0.781 1.00 93.88 172 SER A N 1
ATOM 1403 C CA . SER A 1 172 ? 11.944 10.053 -0.261 1.00 93.88 172 SER A CA 1
ATOM 1404 C C . SER A 1 172 ? 12.729 9.348 -1.363 1.00 93.88 172 SER A C 1
ATOM 1406 O O . SER A 1 172 ? 12.312 8.287 -1.817 1.00 93.88 172 SER A O 1
ATOM 1408 N N . LEU A 1 173 ? 13.886 9.892 -1.754 1.00 94.75 173 LEU A N 1
ATOM 1409 C CA . LEU A 1 173 ? 14.755 9.282 -2.756 1.00 94.75 173 LEU A CA 1
ATOM 1410 C C . LEU A 1 173 ? 15.317 7.953 -2.245 1.00 94.75 173 LEU A C 1
ATOM 1412 O O . LEU A 1 173 ? 15.148 6.926 -2.899 1.00 94.75 173 LEU A O 1
ATOM 1416 N N . SER A 1 174 ? 15.897 7.944 -1.045 1.00 93.31 174 SER A N 1
ATOM 1417 C CA . SER A 1 174 ? 16.445 6.728 -0.441 1.00 93.31 174 SER A CA 1
ATOM 1418 C C . SER A 1 174 ? 15.384 5.641 -0.272 1.00 93.31 174 SER A C 1
ATOM 1420 O O . SER A 1 174 ? 15.617 4.492 -0.635 1.00 93.31 174 SER A O 1
ATOM 1422 N N . VAL A 1 175 ? 14.197 5.994 0.228 1.00 92.75 175 VAL A N 1
ATOM 1423 C CA . VAL A 1 175 ? 13.097 5.037 0.397 1.00 92.75 175 VAL A CA 1
ATOM 1424 C C . VAL A 1 175 ? 12.598 4.537 -0.958 1.00 92.75 175 VAL A C 1
ATOM 1426 O O . VAL A 1 175 ? 12.383 3.340 -1.094 1.00 92.75 175 VAL A O 1
ATOM 1429 N N . SER A 1 176 ? 12.469 5.397 -1.973 1.00 93.19 176 SER A N 1
ATOM 1430 C CA . SER A 1 176 ? 12.041 4.967 -3.313 1.00 93.19 176 SER A CA 1
ATOM 1431 C C . SER A 1 176 ? 12.999 3.950 -3.944 1.00 93.19 176 SER A C 1
ATOM 1433 O O . SER A 1 176 ? 12.544 2.965 -4.518 1.00 93.19 176 SER A O 1
ATOM 1435 N N . LEU A 1 177 ? 14.313 4.122 -3.755 1.00 91.62 177 LEU A N 1
ATOM 1436 C CA . LEU A 1 177 ? 15.328 3.168 -4.210 1.00 91.62 177 LEU A CA 1
ATOM 1437 C C . LEU A 1 177 ? 15.228 1.834 -3.465 1.00 91.62 177 LEU A C 1
ATOM 1439 O O . LEU A 1 177 ? 15.259 0.776 -4.089 1.00 91.62 177 LEU A O 1
ATOM 1443 N N . ILE A 1 178 ? 15.067 1.880 -2.139 1.00 90.69 178 ILE A N 1
ATOM 1444 C CA . ILE A 1 178 ? 14.899 0.677 -1.312 1.00 90.69 178 ILE A CA 1
ATOM 1445 C C . ILE A 1 178 ? 13.632 -0.080 -1.719 1.00 90.69 178 ILE A C 1
ATOM 1447 O O . ILE A 1 178 ? 13.665 -1.298 -1.858 1.00 90.69 178 ILE A O 1
ATOM 1451 N N . VAL A 1 179 ? 12.521 0.627 -1.926 1.00 88.25 179 VAL A N 1
ATOM 1452 C CA . VAL A 1 179 ? 11.248 0.040 -2.358 1.00 88.25 179 VAL A CA 1
ATOM 1453 C C . VAL A 1 179 ? 11.406 -0.603 -3.735 1.00 88.25 179 VAL A C 1
ATOM 1455 O O . VAL A 1 179 ? 11.062 -1.771 -3.885 1.00 88.25 179 VAL A O 1
ATOM 1458 N N . ALA A 1 180 ? 11.993 0.092 -4.712 1.00 87.00 180 ALA A N 1
ATOM 1459 C CA . ALA A 1 180 ? 12.237 -0.470 -6.040 1.00 87.00 180 ALA A CA 1
ATOM 1460 C C . ALA A 1 180 ? 13.096 -1.743 -5.989 1.00 87.00 180 ALA A C 1
ATOM 1462 O O . ALA A 1 180 ? 12.752 -2.733 -6.625 1.00 87.00 180 ALA A O 1
ATOM 1463 N N . TYR A 1 181 ? 14.149 -1.758 -5.169 1.00 84.44 181 TYR A N 1
ATOM 1464 C CA . TYR A 1 181 ? 14.981 -2.943 -4.957 1.00 84.44 181 TYR A CA 1
ATOM 1465 C C . TYR A 1 181 ? 14.208 -4.096 -4.293 1.00 84.44 181 TYR A C 1
ATOM 1467 O O . TYR A 1 181 ? 14.257 -5.237 -4.750 1.00 84.44 181 TYR A O 1
ATOM 1475 N N . LEU A 1 182 ? 13.451 -3.812 -3.228 1.00 81.50 182 LEU A N 1
ATOM 1476 C CA . LEU A 1 182 ? 12.676 -4.833 -2.520 1.00 81.50 182 LEU A CA 1
ATOM 1477 C C . LEU A 1 182 ? 11.583 -5.442 -3.403 1.00 81.50 182 LEU A C 1
ATOM 1479 O O . LEU A 1 182 ? 11.376 -6.651 -3.363 1.00 81.50 182 LEU A O 1
ATOM 1483 N N . PHE A 1 183 ? 10.879 -4.637 -4.196 1.00 77.62 183 PHE A N 1
ATOM 1484 C CA . PHE A 1 183 ? 9.807 -5.142 -5.051 1.00 77.62 183 PHE A CA 1
ATOM 1485 C C . PHE A 1 183 ? 10.331 -5.772 -6.348 1.00 77.62 183 PHE A C 1
ATOM 1487 O O . PHE A 1 183 ? 9.852 -6.841 -6.729 1.00 77.62 183 PHE A O 1
ATOM 1494 N N . GLY A 1 184 ? 11.328 -5.157 -6.987 1.00 73.44 184 GLY A N 1
ATOM 1495 C CA . GLY A 1 184 ? 11.901 -5.630 -8.247 1.00 73.44 184 GLY A CA 1
ATOM 1496 C C . GLY A 1 184 ? 12.807 -6.848 -8.077 1.00 73.44 184 GLY A C 1
ATOM 1497 O O . GLY A 1 184 ? 12.573 -7.875 -8.709 1.00 73.44 184 GLY A O 1
ATOM 1498 N N . ASP A 1 185 ? 13.799 -6.773 -7.188 1.00 74.44 185 ASP A N 1
ATOM 1499 C CA . ASP A 1 185 ? 14.837 -7.808 -7.087 1.00 74.44 185 ASP A CA 1
ATOM 1500 C C . ASP A 1 185 ? 14.503 -8.872 -6.038 1.00 74.44 185 ASP A C 1
ATOM 1502 O O . ASP A 1 185 ? 14.675 -10.068 -6.281 1.00 74.44 185 ASP A O 1
ATOM 1506 N N . VAL A 1 186 ? 14.005 -8.460 -4.865 1.00 71.56 186 VAL A N 1
ATOM 1507 C CA . VAL A 1 186 ? 13.742 -9.395 -3.755 1.00 71.56 186 VAL A CA 1
ATOM 1508 C C . VAL A 1 186 ? 12.399 -10.102 -3.924 1.00 71.56 186 VAL A C 1
ATOM 1510 O O . VAL A 1 186 ? 12.327 -11.325 -3.816 1.00 71.56 186 VAL A O 1
ATOM 1513 N N . ALA A 1 187 ? 11.331 -9.351 -4.197 1.00 65.94 187 ALA A N 1
ATOM 1514 C CA . ALA A 1 187 ? 9.999 -9.916 -4.385 1.00 65.94 187 ALA A CA 1
ATOM 1515 C C . ALA A 1 187 ? 9.764 -10.437 -5.812 1.00 65.94 187 ALA A C 1
ATOM 1517 O O . ALA A 1 187 ? 8.798 -11.169 -6.027 1.00 65.94 187 ALA A O 1
ATOM 1518 N N . MET A 1 188 ? 10.636 -10.089 -6.771 1.00 64.19 188 MET A N 1
ATOM 1519 C CA . MET A 1 188 ? 10.514 -10.454 -8.191 1.00 64.19 188 MET A CA 1
ATOM 1520 C C . MET A 1 188 ? 9.139 -10.114 -8.777 1.00 64.19 188 MET A C 1
ATOM 1522 O O . MET A 1 188 ? 8.641 -10.803 -9.673 1.00 64.19 188 MET A O 1
ATOM 1526 N N . ILE A 1 189 ? 8.501 -9.071 -8.244 1.00 65.06 189 ILE A N 1
ATOM 1527 C CA . ILE A 1 189 ? 7.247 -8.570 -8.780 1.00 65.06 189 ILE A CA 1
ATOM 1528 C C . ILE A 1 189 ? 7.615 -7.813 -10.046 1.00 65.06 189 ILE A C 1
ATOM 1530 O O . ILE A 1 189 ? 8.465 -6.925 -10.016 1.00 65.06 189 ILE A O 1
ATOM 1534 N N . ILE A 1 190 ? 6.984 -8.186 -11.159 1.00 63.09 190 ILE A N 1
ATOM 1535 C CA . ILE A 1 190 ? 7.080 -7.418 -12.398 1.00 63.09 190 ILE A CA 1
ATOM 1536 C C . ILE A 1 190 ? 6.497 -6.046 -12.072 1.00 63.09 190 ILE A C 1
ATOM 1538 O O . ILE A 1 190 ? 5.286 -5.908 -11.884 1.00 63.09 190 ILE A O 1
ATOM 1542 N N . LEU A 1 191 ? 7.389 -5.074 -11.896 1.00 59.75 191 LEU A N 1
ATOM 1543 C CA . LEU A 1 191 ? 7.005 -3.683 -11.763 1.00 59.75 191 LEU A CA 1
ATOM 1544 C C . LEU A 1 191 ? 6.341 -3.276 -13.090 1.00 59.75 191 LEU A C 1
ATOM 1546 O O . LEU A 1 191 ? 6.819 -3.725 -14.140 1.00 59.75 191 LEU A O 1
ATOM 1550 N N . PRO A 1 192 ? 5.208 -2.557 -13.032 1.00 51.75 192 PRO A N 1
ATOM 1551 C CA . PRO A 1 192 ? 4.465 -2.150 -14.220 1.00 51.75 192 PRO A CA 1
ATOM 1552 C C . PRO A 1 192 ? 5.322 -1.378 -15.232 1.00 51.75 192 PRO A C 1
ATOM 1554 O O . PRO A 1 192 ? 6.352 -0.788 -14.839 1.00 51.75 192 PRO A O 1
#

Nearest PDB structures (foldseek):
  4wpe-assembly1_A-2  TM=3.213E-01  e=8.165E+00  Saccharomyces cerevisiae S288C